Protein AF-A0A0G0PY80-F1 (afdb_monomer_lite)

Radius of gyration: 20.03 Å; chains: 1; bounding box: 53×42×55 Å

Sequence (296 aa):
MRFNSYLPFIILLVFFFVNLFVSINNPTHFEYDESVVYEISKLPVSDLIDTVQAEPPPFGFYILVKVLAGFGKNNLRLLLTFLGTLLTFASLVIAHKNNLLGKYKFTLGISLFLGTSGFMGILATLKQDVVSFPLLLIVFFLALSVILNKRLSVPALICIHLSVTLVLAFGYIAYLEAMLLLLIFTLYFKEKPLTKLLFGFQILIFSIYLIFYGGNQLILNLQRFVWLGEFQNSFIKSTSNFLVGLDPSYVWTDIVLFIFFIFIFKAFSNLSKIERKEVSFGVVGIFFNNFIGSIP

Organism: NCBI:txid1618552

Foldseek 3Di:
DVPLLCLLVVLLVVLLVVLVVCLVVPVDDADPVLVVLLVLLCDDPVSSVVVVLQDDWFPLLSPLSNVLSVVPDSSSLNVLLVQLSVLLVVLSCLCVVLVVCVVLVCSVVSSVVSNDPVVSCLSRHSALSSNLVSLLSNLVSLLVSCVVVVHDDPVSLVVSLVSLVVSNRRDPVSSVVSLLVLVLSCVLVVVDVVSVVSNVVVVVVVVVCCVPRVVSNLVSVVVVCVVVVDDPDDPVVVVCCVVPHDDPLCNLVVVLVVLVVVLVNVCSVCVVPDPDDDSVVSSVVSVVSVPVSPDD

pLDDT: mean 71.66, std 20.17, range [25.12, 96.56]

Secondary structure (DSSP, 8-state):
--SGGGHHHHHHHHHHHHHHHHHHHS-PPPPHHHHHHHHHHHS-HHHHHHHHTTSSS-HHHHHHHHHHGGG-HHHHHHHHHHHHHHHHHHHHHHHHHTTHHHHTTTHHHHHHHHTSHHHHHHHHSSSTHHHHHHHHHHHHHHHHHHHHHT---HHHHHHHHHHHHHHHHH-HHHHHHHHHHHHHHHHHTTT-HHHHHHHHHHHHHHHHHIIIIIHHHHHHHHHHHHHH------HHHHHHHHHH---TTTHHHHHHHHHHHHHHHHHHHTTTT--TTHHHHHHHHHHHHTSSS---

Structure (mmCIF, N/CA/C/O backbone):
data_AF-A0A0G0PY80-F1
#
_entry.id   AF-A0A0G0PY80-F1
#
loop_
_atom_site.group_PDB
_atom_site.id
_atom_site.type_symbol
_atom_site.label_atom_id
_atom_site.label_alt_id
_atom_site.label_comp_id
_atom_site.label_asym_id
_atom_site.label_entity_id
_atom_site.label_seq_id
_atom_site.pdbx_PDB_ins_code
_atom_site.Cartn_x
_atom_site.Cartn_y
_atom_site.Cartn_z
_atom_site.occupancy
_atom_site.B_iso_or_equiv
_atom_site.auth_seq_id
_atom_site.auth_comp_id
_atom_site.auth_asym_id
_atom_site.auth_atom_id
_atom_site.pdbx_PDB_model_num
ATOM 1 N N . MET A 1 1 ? 8.641 9.030 30.027 1.00 49.09 1 MET A N 1
ATOM 2 C CA . MET A 1 1 ? 7.875 7.997 29.279 1.00 49.09 1 MET A CA 1
ATOM 3 C C . MET A 1 1 ? 7.299 8.439 27.916 1.00 49.09 1 MET A C 1
ATOM 5 O O . MET A 1 1 ? 6.739 7.589 27.241 1.00 49.09 1 MET A O 1
ATOM 9 N N . ARG A 1 2 ? 7.459 9.694 27.443 1.00 56.66 2 ARG A N 1
ATOM 10 C CA . ARG A 1 2 ? 6.945 10.133 26.118 1.00 56.66 2 ARG A CA 1
ATOM 11 C C . ARG A 1 2 ? 7.850 9.801 24.918 1.00 56.66 2 ARG A C 1
ATOM 13 O O . ARG A 1 2 ? 7.365 9.775 23.799 1.00 56.66 2 ARG A O 1
ATOM 20 N N . PHE A 1 3 ? 9.138 9.523 25.134 1.00 61.09 3 PHE A N 1
ATOM 21 C CA . PHE A 1 3 ? 10.085 9.261 24.041 1.00 61.09 3 PHE A CA 1
ATOM 22 C C . PHE A 1 3 ? 9.784 7.947 23.298 1.00 61.09 3 PHE A C 1
ATOM 24 O O . PHE A 1 3 ? 9.809 7.915 22.072 1.00 61.09 3 PHE A O 1
ATOM 31 N N . ASN A 1 4 ? 9.374 6.894 24.023 1.00 69.69 4 ASN A N 1
ATOM 32 C CA . ASN A 1 4 ? 9.078 5.597 23.410 1.00 69.69 4 ASN A CA 1
ATOM 33 C C . ASN A 1 4 ? 8.002 5.689 22.321 1.00 69.69 4 ASN A C 1
ATOM 35 O O . ASN A 1 4 ? 8.155 5.050 21.292 1.00 69.69 4 ASN A O 1
ATOM 39 N N . SER A 1 5 ? 6.948 6.501 22.478 1.00 78.31 5 SER A N 1
ATOM 40 C CA . SER A 1 5 ? 5.859 6.566 21.487 1.00 78.31 5 SER A CA 1
ATOM 41 C C . SER A 1 5 ? 6.259 7.138 20.123 1.00 78.31 5 SER A C 1
ATOM 43 O O . SER A 1 5 ? 5.496 6.969 19.173 1.00 78.31 5 SER A O 1
ATOM 45 N N . TYR A 1 6 ? 7.415 7.802 20.024 1.00 88.00 6 TYR A N 1
ATOM 46 C CA . TYR A 1 6 ? 7.938 8.364 18.775 1.00 88.00 6 TYR A CA 1
ATOM 47 C C . TYR A 1 6 ? 9.002 7.485 18.109 1.00 88.00 6 TYR A C 1
ATOM 49 O O . TYR A 1 6 ? 9.428 7.790 16.998 1.00 88.00 6 TYR A O 1
ATOM 57 N N . LEU A 1 7 ? 9.398 6.377 18.743 1.00 86.19 7 LEU A N 1
ATOM 58 C CA . LEU A 1 7 ? 10.434 5.480 18.233 1.00 86.19 7 LEU A CA 1
ATOM 59 C C . LEU A 1 7 ? 10.185 5.004 16.782 1.00 86.19 7 LEU A C 1
ATOM 61 O O . LEU A 1 7 ? 11.123 5.102 15.993 1.00 86.19 7 LEU A O 1
ATOM 65 N N . PRO A 1 8 ? 8.957 4.613 16.368 1.00 87.62 8 PRO A N 1
ATOM 66 C CA . PRO A 1 8 ? 8.689 4.246 14.974 1.00 87.62 8 PRO A CA 1
ATOM 67 C C . PRO A 1 8 ? 9.015 5.354 13.963 1.00 87.62 8 PRO A C 1
ATOM 69 O O . PRO A 1 8 ? 9.518 5.077 12.880 1.00 87.62 8 PRO A O 1
ATOM 72 N N . PHE A 1 9 ? 8.749 6.614 14.321 1.00 93.81 9 PHE A N 1
ATOM 73 C CA . PHE A 1 9 ? 9.010 7.763 13.453 1.00 93.81 9 PHE A CA 1
ATOM 74 C C . PHE A 1 9 ? 10.504 8.038 13.325 1.00 93.81 9 PHE A C 1
ATOM 76 O O . PHE A 1 9 ? 10.985 8.303 12.228 1.00 93.81 9 PHE A O 1
ATOM 83 N N . ILE A 1 10 ? 11.231 7.963 14.444 1.00 90.06 10 ILE A N 1
ATOM 84 C CA . ILE A 1 10 ? 12.685 8.155 14.464 1.00 90.06 10 ILE A CA 1
ATOM 85 C C . ILE A 1 10 ? 13.348 7.099 13.582 1.00 90.06 10 ILE A C 1
ATOM 87 O O . ILE A 1 10 ? 14.175 7.441 12.746 1.00 90.06 10 ILE A O 1
ATOM 91 N N . ILE A 1 11 ? 12.940 5.838 13.728 1.00 86.56 11 ILE A N 1
ATOM 92 C CA . ILE A 1 11 ? 13.452 4.727 12.927 1.00 86.56 11 ILE A CA 1
ATOM 93 C C . ILE A 1 11 ? 13.193 4.969 11.440 1.00 86.56 11 ILE A C 1
ATOM 95 O O . ILE A 1 11 ? 14.142 4.971 10.661 1.00 86.56 11 ILE A O 1
ATOM 99 N N . LEU A 1 12 ? 11.947 5.261 11.055 1.00 90.50 12 LEU A N 1
ATOM 100 C CA . LEU A 1 12 ? 11.597 5.555 9.663 1.00 90.50 12 LEU A CA 1
ATOM 101 C C . LEU A 1 12 ? 12.451 6.692 9.075 1.00 90.50 12 LEU A C 1
ATOM 103 O O . LEU A 1 12 ? 12.928 6.578 7.950 1.00 90.50 12 LEU A O 1
ATOM 107 N N . LEU A 1 13 ? 12.669 7.770 9.836 1.00 91.50 13 LEU A N 1
ATOM 108 C CA . LEU A 1 13 ? 13.482 8.908 9.400 1.00 91.50 13 LEU A CA 1
ATOM 109 C C . LEU A 1 13 ? 14.959 8.546 9.245 1.00 91.50 13 LEU A C 1
ATOM 111 O O . LEU A 1 13 ? 15.550 8.876 8.222 1.00 91.50 13 LEU A O 1
ATOM 115 N N . VAL A 1 14 ? 15.552 7.863 10.229 1.00 89.06 14 VAL A N 1
ATOM 116 C CA . VAL A 1 14 ? 16.949 7.403 10.153 1.00 89.06 14 VAL A CA 1
ATOM 117 C C . VAL A 1 14 ? 17.150 6.577 8.890 1.00 89.06 14 VAL A C 1
ATOM 119 O O . VAL A 1 14 ? 18.076 6.828 8.125 1.00 89.06 14 VAL A O 1
ATOM 122 N N . PHE A 1 15 ? 16.238 5.649 8.626 1.00 84.12 15 PHE A N 1
ATOM 123 C CA . PHE A 1 15 ? 16.305 4.805 7.447 1.00 84.12 15 PHE A CA 1
ATOM 124 C C . PHE A 1 15 ? 16.114 5.552 6.137 1.00 84.12 15 PHE A C 1
ATOM 126 O O . PHE A 1 15 ? 16.855 5.308 5.188 1.00 84.12 15 PHE A O 1
ATOM 133 N N . PHE A 1 16 ? 15.178 6.496 6.089 1.00 88.19 16 PHE A N 1
ATOM 134 C CA . PHE A 1 16 ? 15.028 7.371 4.936 1.00 88.19 16 PHE A CA 1
ATOM 135 C C . PHE A 1 16 ? 16.337 8.111 4.623 1.00 88.19 16 PHE A C 1
ATOM 137 O O . PHE A 1 16 ? 16.781 8.106 3.477 1.00 88.19 16 PHE A O 1
ATOM 144 N N . PHE A 1 17 ? 17.002 8.682 5.634 1.00 88.12 17 PHE A N 1
ATOM 145 C CA . PHE A 1 17 ? 18.280 9.371 5.438 1.00 88.12 17 PHE A CA 1
ATOM 146 C C . PHE A 1 17 ? 19.416 8.426 5.034 1.00 88.12 17 PHE A C 1
ATOM 148 O O . PHE A 1 17 ? 20.228 8.798 4.189 1.00 88.12 17 PHE A O 1
ATOM 155 N N . VAL A 1 18 ? 19.464 7.205 5.576 1.00 84.50 18 VAL A N 1
ATOM 156 C CA . VAL A 1 18 ? 20.437 6.182 5.156 1.00 84.50 18 VAL A CA 1
ATOM 157 C C . VAL A 1 18 ? 20.216 5.793 3.693 1.00 84.50 18 VAL A C 1
ATOM 159 O O . VAL A 1 18 ? 21.162 5.835 2.911 1.00 84.50 18 VAL A O 1
ATOM 162 N N . ASN A 1 19 ? 18.980 5.491 3.290 1.00 79.81 19 ASN A N 1
ATOM 163 C CA . ASN A 1 19 ? 18.653 5.145 1.903 1.00 79.81 19 ASN A CA 1
ATOM 164 C C . ASN A 1 19 ? 18.936 6.300 0.941 1.00 79.81 19 ASN A C 1
ATOM 166 O O . ASN A 1 19 ? 19.465 6.073 -0.148 1.00 79.81 19 ASN A O 1
ATOM 170 N N . LEU A 1 20 ? 18.635 7.536 1.345 1.00 84.94 20 LEU A N 1
ATOM 171 C CA . LEU A 1 20 ? 18.960 8.732 0.575 1.00 84.94 20 LEU A CA 1
ATOM 172 C C . LEU A 1 20 ? 20.477 8.865 0.389 1.00 84.94 20 LEU A C 1
ATOM 174 O O . LEU A 1 20 ? 20.944 9.037 -0.734 1.00 84.94 20 LEU A O 1
ATOM 178 N N . PHE A 1 21 ? 21.249 8.729 1.471 1.00 84.25 21 PHE A N 1
ATOM 179 C CA . PHE A 1 21 ? 22.709 8.790 1.427 1.00 84.25 21 PHE A CA 1
ATOM 180 C C . PHE A 1 21 ? 23.302 7.701 0.526 1.00 84.25 21 PHE A C 1
ATOM 182 O O . PHE A 1 21 ? 24.152 7.995 -0.314 1.00 84.25 21 PHE A O 1
ATOM 189 N N . VAL A 1 22 ? 22.839 6.454 0.653 1.00 80.50 22 VAL A N 1
ATOM 190 C CA . VAL A 1 22 ? 23.302 5.338 -0.184 1.00 80.50 22 VAL A CA 1
ATOM 191 C C . VAL A 1 22 ? 22.953 5.576 -1.651 1.00 80.50 22 VAL A C 1
ATOM 193 O O . VAL A 1 22 ? 23.821 5.427 -2.501 1.00 80.50 22 VAL A O 1
ATOM 196 N N . SER A 1 23 ? 21.726 6.003 -1.953 1.00 78.19 23 SER A N 1
ATOM 197 C CA . SER A 1 23 ? 21.264 6.210 -3.334 1.00 78.19 23 SER A CA 1
ATOM 198 C C . SER A 1 23 ? 21.993 7.350 -4.050 1.00 78.19 23 SER A C 1
ATOM 200 O O . SER A 1 23 ? 22.185 7.285 -5.262 1.00 78.19 23 SER A O 1
ATOM 202 N N . ILE A 1 24 ? 22.409 8.388 -3.315 1.00 82.44 24 ILE A N 1
ATOM 203 C CA . ILE A 1 24 ? 23.198 9.502 -3.864 1.00 82.44 24 ILE A CA 1
ATOM 204 C C . ILE A 1 24 ? 24.632 9.060 -4.176 1.00 82.44 24 ILE A C 1
ATOM 206 O O . ILE A 1 24 ? 25.170 9.434 -5.215 1.00 82.44 24 ILE A O 1
ATOM 210 N N . ASN A 1 25 ? 25.253 8.274 -3.291 1.00 82.00 25 ASN A N 1
ATOM 211 C CA . ASN A 1 25 ? 26.663 7.893 -3.430 1.00 82.00 25 ASN A CA 1
ATOM 212 C C . ASN A 1 25 ? 26.879 6.638 -4.290 1.00 82.00 25 ASN A C 1
ATOM 214 O O . ASN A 1 25 ? 27.941 6.489 -4.886 1.00 82.00 25 ASN A O 1
ATOM 218 N N . ASN A 1 26 ? 25.884 5.755 -4.373 1.00 76.94 26 ASN A N 1
ATOM 219 C CA . ASN A 1 26 ? 25.929 4.508 -5.130 1.00 76.94 26 ASN A CA 1
ATOM 220 C C . ASN A 1 26 ? 24.699 4.425 -6.045 1.00 76.94 26 ASN A C 1
ATOM 222 O O . ASN A 1 26 ? 23.686 3.834 -5.653 1.00 76.94 26 ASN A O 1
ATOM 226 N N . PRO A 1 27 ? 24.753 5.020 -7.252 1.00 67.94 27 PRO A N 1
ATOM 227 C CA . PRO A 1 27 ? 23.665 4.925 -8.215 1.00 67.94 27 PRO A CA 1
ATOM 228 C C . PRO A 1 27 ? 23.451 3.456 -8.590 1.00 67.94 27 PRO A C 1
ATOM 230 O O . PRO A 1 27 ? 24.237 2.845 -9.310 1.00 67.94 27 PRO A O 1
ATOM 233 N N . THR A 1 28 ? 22.398 2.872 -8.033 1.00 64.69 28 THR A N 1
ATOM 234 C CA . THR A 1 28 ? 22.093 1.450 -8.140 1.00 64.69 28 THR A CA 1
ATOM 235 C C . THR A 1 28 ? 21.439 1.159 -9.484 1.00 64.69 28 THR A C 1
ATOM 237 O O . THR A 1 28 ? 20.525 1.863 -9.915 1.00 64.69 28 THR A O 1
ATOM 240 N N . HIS A 1 29 ? 21.884 0.096 -10.149 1.00 72.50 29 HIS A N 1
ATOM 241 C CA . HIS A 1 29 ? 21.219 -0.387 -11.353 1.00 72.50 29 HIS A CA 1
ATOM 242 C C . HIS A 1 29 ? 19.801 -0.876 -11.023 1.00 72.50 29 HIS A C 1
ATOM 244 O O . HIS A 1 29 ? 19.488 -1.221 -9.880 1.00 72.50 29 HIS A O 1
ATOM 250 N N . PHE A 1 30 ? 18.922 -0.835 -12.021 1.00 76.94 30 PHE A N 1
ATOM 251 C CA . PHE A 1 30 ? 17.616 -1.471 -11.915 1.00 76.94 30 PHE A CA 1
ATOM 252 C C . PHE A 1 30 ? 17.801 -2.982 -12.013 1.00 76.94 30 PHE A C 1
ATOM 254 O O . PHE A 1 30 ? 18.524 -3.464 -12.887 1.00 76.94 30 PHE A O 1
ATOM 261 N N . GLU A 1 31 ? 17.137 -3.709 -11.125 1.00 76.88 31 GLU A N 1
ATOM 262 C CA . GLU A 1 31 ? 16.887 -5.132 -11.290 1.00 76.88 31 GLU A CA 1
ATOM 263 C C . GLU A 1 31 ? 16.074 -5.362 -12.575 1.00 76.88 31 GLU A C 1
ATOM 265 O O . GLU A 1 31 ? 15.517 -4.430 -13.176 1.00 76.88 31 GLU A O 1
ATOM 270 N N . TYR A 1 32 ? 16.021 -6.613 -13.027 1.00 74.31 32 TYR A N 1
ATOM 271 C CA . TYR A 1 32 ? 15.329 -6.975 -14.263 1.00 74.31 32 TYR A CA 1
ATOM 272 C C . TYR A 1 32 ? 13.862 -6.510 -14.253 1.00 74.31 32 TYR A C 1
ATOM 274 O O . TYR A 1 32 ? 13.450 -5.764 -15.142 1.00 74.31 32 TYR A O 1
ATOM 282 N N . ASP A 1 33 ? 13.117 -6.833 -13.193 1.00 72.19 33 ASP A N 1
ATOM 283 C CA . ASP A 1 33 ? 11.695 -6.484 -13.061 1.00 72.19 33 ASP A CA 1
ATOM 284 C C . ASP A 1 33 ? 11.459 -4.966 -13.046 1.00 72.19 33 ASP A C 1
ATOM 286 O O . ASP A 1 33 ? 10.520 -4.453 -13.654 1.00 72.19 33 ASP A O 1
ATOM 290 N N . GLU A 1 34 ? 12.347 -4.217 -12.392 1.00 82.62 34 GLU A N 1
ATOM 291 C CA . GLU A 1 34 ? 12.280 -2.755 -12.335 1.00 82.62 34 GLU A CA 1
ATOM 292 C C . GLU A 1 34 ? 12.546 -2.130 -13.711 1.00 82.62 34 GLU A C 1
ATOM 294 O O . GLU A 1 34 ? 11.922 -1.136 -14.089 1.00 82.62 34 GLU A O 1
ATOM 299 N N . SER A 1 35 ? 13.456 -2.729 -14.484 1.00 83.56 35 SER A N 1
ATOM 300 C CA . SER A 1 35 ? 13.744 -2.306 -15.854 1.00 83.56 35 SER A CA 1
ATOM 301 C C . SER A 1 35 ? 12.541 -2.534 -16.763 1.00 83.56 35 SER A C 1
ATOM 303 O O . SER A 1 35 ? 12.184 -1.633 -17.520 1.00 83.56 35 SER A O 1
ATOM 305 N N . VAL A 1 36 ? 11.877 -3.687 -16.646 1.00 84.44 36 VAL A N 1
ATOM 306 C CA . VAL A 1 36 ? 10.651 -4.005 -17.396 1.00 84.44 36 VAL A CA 1
ATOM 307 C C . VAL A 1 36 ? 9.554 -2.986 -17.084 1.00 84.44 36 VAL A C 1
ATOM 309 O O . VAL A 1 36 ? 9.015 -2.362 -18.001 1.00 84.44 36 VAL A O 1
ATOM 312 N N . VAL A 1 37 ? 9.281 -2.729 -15.799 1.00 86.19 37 VAL A N 1
ATOM 313 C CA . VAL A 1 37 ? 8.288 -1.725 -15.383 1.00 86.19 37 VAL A CA 1
ATOM 314 C C . VAL A 1 37 ? 8.624 -0.341 -15.934 1.00 86.19 37 VAL A C 1
ATOM 316 O O . VAL A 1 37 ? 7.748 0.360 -16.452 1.00 86.19 37 VAL A O 1
ATOM 319 N N . TYR A 1 38 ? 9.889 0.063 -15.835 1.00 88.06 38 TYR A N 1
ATOM 320 C CA . TYR A 1 38 ? 10.341 1.367 -16.301 1.00 88.06 38 TYR A CA 1
ATOM 321 C C . TYR A 1 38 ? 10.187 1.540 -17.815 1.00 88.06 38 TYR A C 1
ATOM 323 O O . TYR A 1 38 ? 9.703 2.584 -18.250 1.00 88.06 38 TYR A O 1
ATOM 331 N N . GLU A 1 39 ? 10.575 0.546 -18.617 1.00 87.44 39 GLU A N 1
ATOM 332 C CA . GLU A 1 39 ? 10.471 0.632 -20.078 1.00 87.44 39 GLU A CA 1
ATOM 333 C C . GLU A 1 39 ? 9.012 0.619 -20.550 1.00 87.44 39 GLU A C 1
ATOM 335 O O . GLU A 1 39 ? 8.634 1.471 -21.355 1.00 87.44 39 GLU A O 1
ATOM 340 N N . ILE A 1 40 ? 8.158 -0.242 -19.982 1.00 86.69 40 ILE A N 1
ATOM 341 C CA . ILE A 1 40 ? 6.717 -0.256 -20.292 1.00 86.69 40 ILE A CA 1
ATOM 342 C C . ILE A 1 40 ? 6.083 1.104 -19.980 1.00 86.69 40 ILE A C 1
ATOM 344 O O . ILE A 1 40 ? 5.332 1.646 -20.786 1.00 86.69 40 ILE A O 1
ATOM 348 N N . SER A 1 41 ? 6.432 1.716 -18.846 1.00 88.06 41 SER A N 1
ATOM 349 C CA . SER A 1 41 ? 5.863 3.006 -18.425 1.00 88.06 41 SER A CA 1
ATOM 350 C C . SER A 1 41 ? 6.168 4.164 -19.390 1.00 88.06 41 SER A C 1
ATOM 352 O O . SER A 1 41 ? 5.476 5.188 -19.386 1.00 88.06 41 SER A O 1
ATOM 354 N N . LYS A 1 42 ? 7.187 4.038 -20.249 1.00 88.56 42 LYS A N 1
ATOM 355 C CA . LYS A 1 42 ? 7.505 5.059 -21.260 1.00 88.56 42 LYS A CA 1
ATOM 356 C C . LYS A 1 42 ? 6.592 5.005 -22.479 1.00 88.56 42 LYS A C 1
ATOM 358 O O . LYS A 1 42 ? 6.446 6.039 -23.132 1.00 88.56 42 LYS A O 1
ATOM 363 N N . LEU A 1 43 ? 5.956 3.865 -22.754 1.00 86.75 43 LEU A N 1
ATOM 364 C CA . LEU A 1 43 ? 5.094 3.672 -23.923 1.00 86.75 43 LEU A CA 1
ATOM 365 C C . LEU A 1 43 ? 3.979 4.731 -24.000 1.00 86.75 43 LEU A C 1
ATOM 367 O O . LEU A 1 43 ? 3.517 5.200 -22.952 1.00 86.75 43 LEU A O 1
ATOM 371 N N . PRO A 1 44 ? 3.529 5.139 -25.201 1.00 85.94 44 PRO A N 1
ATOM 372 C CA . PRO A 1 44 ? 2.341 5.980 -25.368 1.00 85.94 44 PRO A CA 1
ATOM 373 C C . PRO A 1 44 ? 1.138 5.437 -24.585 1.00 85.94 44 PRO A C 1
ATOM 375 O O . PRO A 1 44 ? 1.050 4.243 -24.335 1.00 85.94 44 PRO A O 1
ATOM 378 N N . VAL A 1 45 ? 0.201 6.299 -24.172 1.00 81.62 45 VAL A N 1
ATOM 379 C CA . VAL A 1 45 ? -0.907 5.881 -23.285 1.00 81.62 45 VAL A CA 1
ATOM 380 C C . VAL A 1 45 ? -1.773 4.778 -23.907 1.00 81.62 45 VAL A C 1
ATOM 382 O O . VAL A 1 45 ? -2.198 3.889 -23.177 1.00 81.62 45 VAL A O 1
ATOM 385 N N . SER A 1 46 ? -1.997 4.811 -25.225 1.00 79.38 46 SER A N 1
ATOM 386 C CA . SER A 1 46 ? -2.688 3.739 -25.957 1.00 79.38 46 SER A CA 1
ATOM 387 C C . SER A 1 46 ? -1.988 2.396 -25.761 1.00 79.38 46 SER A C 1
ATOM 389 O O . SER A 1 46 ? -2.577 1.454 -25.244 1.00 79.38 46 SER A O 1
ATOM 391 N N . ASP A 1 47 ? -0.695 2.363 -26.069 1.00 80.38 47 ASP A N 1
ATOM 392 C CA . ASP A 1 47 ? 0.112 1.146 -26.081 1.00 80.38 47 ASP A CA 1
ATOM 393 C C . ASP A 1 47 ? 0.372 0.651 -24.654 1.00 80.38 47 ASP A C 1
ATOM 395 O O . ASP A 1 47 ? 0.475 -0.548 -24.407 1.00 80.38 47 ASP A O 1
ATOM 399 N N . LEU A 1 48 ? 0.434 1.572 -23.686 1.00 81.38 48 LEU A N 1
ATOM 400 C CA . LEU A 1 48 ? 0.545 1.259 -22.268 1.00 81.38 48 LEU A CA 1
ATOM 401 C C . LEU A 1 48 ? -0.687 0.504 -21.768 1.00 81.38 48 LEU A C 1
ATOM 403 O O . LEU A 1 48 ? -0.533 -0.468 -21.037 1.00 81.38 48 LEU A O 1
ATOM 407 N N . ILE A 1 49 ? -1.897 0.945 -22.126 1.00 75.81 49 ILE A N 1
ATOM 408 C CA . ILE A 1 49 ? -3.134 0.286 -21.684 1.00 75.81 49 ILE A CA 1
ATOM 409 C C . ILE A 1 49 ? -3.163 -1.159 -22.184 1.00 75.81 49 ILE A C 1
ATOM 411 O O . ILE A 1 49 ? -3.442 -2.062 -21.395 1.00 75.81 49 ILE A O 1
ATOM 415 N N . ASP A 1 50 ? -2.815 -1.374 -23.450 1.00 73.94 50 ASP A N 1
ATOM 416 C CA . ASP A 1 50 ? -2.804 -2.706 -24.056 1.00 73.94 50 ASP A CA 1
ATOM 417 C C . ASP A 1 50 ? -1.692 -3.585 -23.467 1.00 73.94 50 ASP A C 1
ATOM 419 O O . ASP A 1 50 ? -1.911 -4.755 -23.156 1.00 73.94 50 ASP A O 1
ATOM 423 N N . THR A 1 51 ? -0.511 -3.009 -23.228 1.00 76.25 51 THR A N 1
ATOM 424 C CA . THR A 1 51 ? 0.633 -3.741 -22.662 1.00 76.25 51 THR A CA 1
ATOM 425 C C . THR A 1 51 ? 0.385 -4.136 -21.208 1.00 76.25 51 THR A C 1
ATOM 427 O O . THR A 1 51 ? 0.651 -5.270 -20.823 1.00 76.25 51 THR A O 1
ATOM 430 N N . VAL A 1 52 ? -0.171 -3.244 -20.383 1.00 72.81 52 VAL A N 1
ATOM 431 C CA . VAL A 1 52 ? -0.401 -3.520 -18.953 1.00 72.81 52 VAL A CA 1
ATOM 432 C C . VAL A 1 52 ? -1.472 -4.593 -18.732 1.00 72.81 52 VAL A C 1
ATOM 434 O O . VAL A 1 52 ? -1.415 -5.330 -17.747 1.00 72.81 52 VAL A O 1
ATOM 437 N N . GLN A 1 53 ? -2.417 -4.761 -19.660 1.00 66.81 53 GLN A N 1
ATOM 438 C CA . GLN A 1 53 ? -3.351 -5.892 -19.608 1.00 66.81 53 GLN A CA 1
ATOM 439 C C . GLN A 1 53 ? -2.649 -7.255 -19.685 1.00 66.81 53 GLN A C 1
ATOM 441 O O . GLN A 1 53 ? -3.228 -8.250 -19.256 1.00 66.81 53 GLN A O 1
ATOM 446 N N . ALA A 1 54 ? -1.418 -7.309 -20.195 1.00 66.25 54 ALA A N 1
ATOM 447 C CA . ALA A 1 54 ? -0.615 -8.522 -20.277 1.00 66.25 54 ALA A CA 1
ATOM 448 C C . ALA A 1 54 ? 0.440 -8.644 -19.164 1.00 66.25 54 ALA A C 1
ATOM 450 O O . ALA A 1 54 ? 1.156 -9.643 -19.135 1.00 66.25 54 ALA A O 1
ATOM 451 N N . GLU A 1 55 ? 0.550 -7.664 -18.259 1.00 71.62 55 GLU A N 1
ATOM 452 C CA . GLU A 1 55 ? 1.631 -7.593 -17.270 1.00 71.62 55 GLU A CA 1
ATOM 453 C C . GLU A 1 55 ? 1.144 -7.740 -15.817 1.00 71.62 55 GLU A C 1
ATOM 455 O O . GLU A 1 55 ? 0.031 -7.322 -15.496 1.00 71.62 55 GLU A O 1
ATOM 460 N N . PRO A 1 56 ? 1.956 -8.319 -14.908 1.00 64.81 56 PRO A N 1
ATOM 461 C CA . PRO A 1 56 ? 1.535 -8.587 -13.529 1.00 64.81 56 PRO A CA 1
ATOM 462 C C . PRO A 1 56 ? 1.201 -7.353 -12.662 1.00 64.81 56 PRO A C 1
ATOM 464 O O . PRO A 1 56 ? 0.253 -7.446 -11.876 1.00 64.81 56 PRO A O 1
ATOM 467 N N . PRO A 1 57 ? 1.937 -6.220 -12.723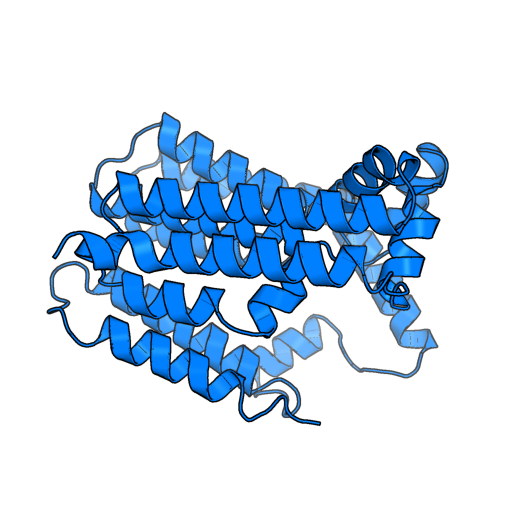 1.00 75.38 57 PRO A N 1
ATOM 468 C CA . PRO A 1 57 ? 1.667 -5.082 -11.846 1.00 75.38 57 PRO A CA 1
ATOM 469 C C . PRO A 1 57 ? 0.387 -4.301 -12.205 1.00 75.38 57 PRO A C 1
ATOM 471 O O . PRO A 1 57 ? -0.013 -4.244 -13.370 1.00 75.38 57 PRO A O 1
ATOM 474 N N . PRO A 1 58 ? -0.242 -3.617 -11.231 1.00 79.44 58 PRO A N 1
ATOM 475 C CA . PRO A 1 58 ? -1.411 -2.790 -11.456 1.00 79.44 58 PRO A CA 1
ATOM 476 C C . PRO A 1 58 ? -1.176 -1.582 -12.343 1.00 79.44 58 PRO A C 1
ATOM 478 O O . PRO A 1 58 ? -0.171 -0.877 -12.247 1.00 79.44 58 PRO A O 1
ATOM 481 N N . PHE A 1 59 ? -2.201 -1.271 -13.133 1.00 81.19 59 PHE A N 1
ATOM 482 C CA . PHE A 1 59 ? -2.204 -0.133 -14.046 1.00 81.19 59 PHE A CA 1
ATOM 483 C C . PHE A 1 59 ? -1.902 1.205 -13.368 1.00 81.19 59 PHE A C 1
ATOM 485 O O . PHE A 1 59 ? -1.142 2.006 -13.910 1.00 81.19 59 PHE A O 1
ATOM 492 N N . GLY A 1 60 ? -2.406 1.438 -12.153 1.00 86.19 60 GLY A N 1
ATOM 493 C CA . GLY A 1 60 ? -2.115 2.674 -11.425 1.00 86.19 60 GLY A CA 1
ATOM 494 C C . GLY A 1 60 ? -0.631 2.842 -11.082 1.00 86.19 60 GLY A C 1
ATOM 495 O O . GLY A 1 60 ? -0.135 3.970 -11.103 1.00 86.19 60 GLY A O 1
ATOM 496 N N . PHE A 1 61 ? 0.109 1.751 -10.854 1.00 89.06 61 PHE A N 1
ATOM 497 C CA . PHE A 1 61 ? 1.554 1.821 -10.629 1.00 89.06 61 PHE A CA 1
ATOM 498 C C . PHE A 1 61 ? 2.311 2.225 -11.901 1.00 89.06 61 PHE A C 1
ATOM 500 O O . PHE A 1 61 ? 3.160 3.112 -11.844 1.00 89.06 61 PHE A O 1
ATOM 507 N N . TYR A 1 62 ? 1.948 1.672 -13.061 1.00 88.69 62 TYR A N 1
ATOM 508 C CA . TYR A 1 62 ? 2.525 2.077 -14.349 1.00 88.69 62 TYR A CA 1
ATOM 509 C C . TYR A 1 62 ? 2.246 3.545 -14.688 1.00 88.69 62 TYR A C 1
ATOM 511 O O . TYR A 1 62 ? 3.144 4.251 -15.149 1.00 88.69 62 TYR A O 1
ATOM 519 N N . ILE A 1 63 ? 1.033 4.044 -14.418 1.00 88.81 63 ILE A N 1
ATOM 520 C CA . ILE A 1 63 ? 0.722 5.475 -14.582 1.00 88.81 63 ILE A CA 1
ATOM 521 C C . ILE A 1 63 ? 1.616 6.321 -13.674 1.00 88.81 63 ILE A C 1
ATOM 523 O O . ILE A 1 63 ? 2.184 7.316 -14.125 1.00 88.81 63 ILE A O 1
ATOM 527 N N . LEU A 1 64 ? 1.753 5.936 -12.402 1.00 91.44 64 LEU A N 1
ATOM 528 C CA . LEU A 1 64 ? 2.596 6.656 -11.451 1.00 91.44 64 LEU A CA 1
ATOM 529 C C . LEU A 1 64 ? 4.045 6.711 -11.940 1.00 91.44 64 LEU A C 1
ATOM 531 O O . LEU A 1 64 ? 4.634 7.790 -11.998 1.00 91.44 64 LEU A O 1
ATOM 535 N N . VAL A 1 65 ? 4.603 5.571 -12.349 1.00 91.31 65 VAL A N 1
ATOM 5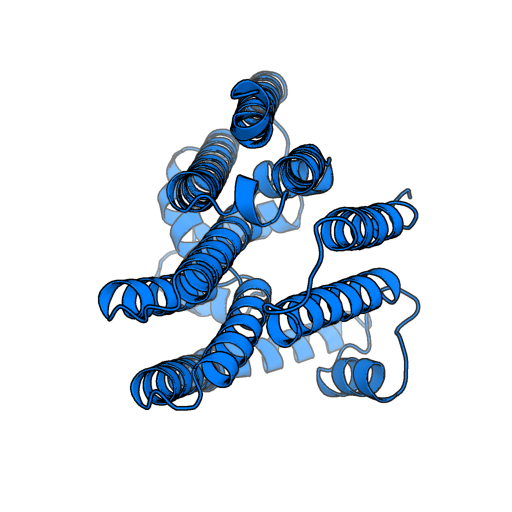36 C CA . VAL A 1 65 ? 5.963 5.504 -12.890 1.00 91.31 65 VAL A CA 1
ATOM 537 C C . VAL A 1 65 ? 6.079 6.340 -14.160 1.00 91.31 65 VAL A C 1
ATOM 539 O O . VAL A 1 65 ? 7.043 7.084 -14.279 1.00 91.31 65 VAL A O 1
ATOM 542 N N . LYS A 1 66 ? 5.097 6.318 -15.070 1.00 90.94 66 LYS A N 1
ATOM 543 C CA . LYS A 1 66 ? 5.092 7.148 -16.286 1.00 90.94 66 LYS A CA 1
ATOM 544 C C . LYS A 1 66 ? 5.188 8.640 -15.978 1.00 90.94 66 LYS A C 1
ATOM 546 O O . LYS A 1 66 ? 5.995 9.335 -16.592 1.00 90.94 66 LYS A O 1
ATOM 551 N N . VAL A 1 67 ? 4.390 9.125 -15.026 1.00 89.38 67 VAL A N 1
ATOM 552 C CA . VAL A 1 67 ? 4.400 10.537 -14.600 1.00 89.38 67 VAL A CA 1
ATOM 553 C C . VAL A 1 67 ? 5.763 10.924 -14.018 1.00 89.38 67 VAL A C 1
ATOM 555 O O . VAL A 1 67 ? 6.237 12.037 -14.233 1.00 89.38 67 VAL A O 1
ATOM 558 N N . LEU A 1 68 ? 6.421 9.997 -13.321 1.00 87.75 68 LEU A N 1
ATOM 559 C CA . LEU A 1 68 ? 7.711 10.223 -12.667 1.00 87.75 68 LEU A CA 1
ATOM 560 C C . LEU A 1 68 ? 8.929 9.854 -13.545 1.00 87.75 68 LEU A C 1
ATOM 562 O O . LEU A 1 68 ? 10.061 10.206 -13.216 1.00 87.75 68 LEU A O 1
ATOM 566 N N . ALA A 1 69 ? 8.740 9.169 -14.674 1.00 81.56 69 ALA A N 1
ATOM 567 C CA . ALA A 1 69 ? 9.830 8.636 -15.497 1.00 81.56 69 ALA A CA 1
ATOM 568 C C . ALA A 1 69 ? 10.675 9.732 -16.167 1.00 81.56 69 ALA A C 1
ATOM 570 O O . ALA A 1 69 ? 11.843 9.491 -16.484 1.00 81.56 69 ALA A O 1
ATOM 571 N N . GLY A 1 70 ? 10.112 10.936 -16.335 1.00 77.06 70 GLY A N 1
ATOM 572 C CA . GLY A 1 70 ? 10.790 12.100 -16.917 1.00 77.06 70 GLY A CA 1
ATOM 573 C C . GLY A 1 70 ? 11.987 12.612 -16.108 1.00 77.06 70 GLY A C 1
ATOM 574 O O . GLY A 1 70 ? 12.806 13.351 -16.644 1.00 77.06 70 GLY A O 1
ATOM 575 N N . PHE A 1 71 ? 12.134 12.193 -14.846 1.00 77.25 71 PHE A N 1
ATOM 576 C CA . PHE A 1 71 ? 13.233 12.620 -13.975 1.00 77.25 71 PHE A CA 1
ATOM 577 C C . PHE A 1 71 ? 14.495 11.742 -14.088 1.00 77.25 71 PHE A C 1
ATOM 579 O O . PHE A 1 71 ? 15.524 12.086 -13.510 1.00 77.25 71 PHE A O 1
ATOM 586 N N . GLY A 1 72 ? 14.455 10.633 -14.837 1.00 79.56 72 GLY A N 1
ATOM 587 C CA . GLY A 1 72 ? 15.557 9.666 -14.944 1.00 79.56 72 GLY A CA 1
ATOM 588 C C . GLY A 1 72 ? 15.540 8.590 -13.848 1.00 79.56 72 GLY A C 1
ATOM 589 O O . GLY A 1 72 ? 14.873 8.733 -12.825 1.00 79.56 72 GLY A O 1
ATOM 590 N N . LYS A 1 73 ? 16.269 7.484 -14.066 1.00 83.00 73 LYS A N 1
ATOM 591 C CA . LYS A 1 73 ? 16.170 6.244 -13.262 1.00 83.00 73 LYS A CA 1
ATOM 592 C C . LYS A 1 73 ? 16.414 6.448 -11.758 1.00 83.00 73 LYS A C 1
ATOM 594 O O . LYS A 1 73 ? 15.585 6.052 -10.943 1.00 83.00 73 LYS A O 1
ATOM 599 N N . ASN A 1 74 ? 17.511 7.112 -11.390 1.00 81.06 74 ASN A N 1
ATOM 600 C CA . ASN A 1 74 ? 17.865 7.324 -9.980 1.00 81.06 74 ASN A CA 1
ATOM 601 C C . ASN A 1 74 ? 16.877 8.256 -9.269 1.00 81.06 74 ASN A C 1
ATOM 603 O O . ASN A 1 74 ? 16.463 7.985 -8.144 1.00 81.06 74 ASN A O 1
ATOM 607 N N . ASN A 1 75 ? 16.456 9.328 -9.944 1.00 84.56 75 ASN A N 1
ATOM 608 C CA . ASN A 1 75 ? 15.493 10.272 -9.383 1.00 84.56 75 ASN A CA 1
ATOM 609 C C . ASN A 1 75 ? 14.113 9.633 -9.222 1.00 84.56 75 ASN A C 1
ATOM 611 O O . ASN A 1 75 ? 13.454 9.868 -8.219 1.00 84.56 75 ASN A O 1
ATOM 615 N N . LEU A 1 76 ? 13.695 8.786 -10.165 1.00 88.25 76 LEU A N 1
ATOM 616 C CA . LEU A 1 76 ? 12.455 8.021 -10.063 1.00 88.25 76 LEU A CA 1
ATOM 617 C C . LEU A 1 76 ? 12.439 7.135 -8.806 1.00 88.25 76 LEU A C 1
ATOM 619 O O . LEU A 1 76 ? 11.466 7.170 -8.053 1.00 88.25 76 LEU A O 1
ATOM 623 N N . ARG A 1 77 ? 13.521 6.387 -8.548 1.00 85.75 77 ARG A N 1
ATOM 624 C CA . ARG A 1 77 ? 13.652 5.566 -7.332 1.00 85.75 77 ARG A CA 1
ATOM 625 C C . ARG A 1 77 ? 13.581 6.432 -6.074 1.00 85.75 77 ARG A C 1
ATOM 627 O O . ARG A 1 77 ? 12.773 6.150 -5.199 1.00 85.75 77 ARG A O 1
ATOM 634 N N . LEU A 1 78 ? 14.336 7.532 -6.022 1.00 87.50 78 LEU A N 1
ATOM 635 C CA . LEU A 1 78 ? 14.306 8.474 -4.895 1.00 87.50 78 LEU A CA 1
ATOM 636 C C . LEU A 1 78 ? 12.913 9.071 -4.648 1.00 87.50 78 LEU A C 1
ATOM 638 O O . LEU A 1 78 ? 12.484 9.170 -3.499 1.00 87.50 78 LEU A O 1
ATOM 642 N N . LEU A 1 79 ? 12.194 9.448 -5.708 1.00 89.75 79 LEU A N 1
ATOM 643 C CA . LEU A 1 79 ? 10.835 9.984 -5.618 1.00 89.75 79 LEU A CA 1
ATOM 644 C C . LEU A 1 79 ? 9.857 8.944 -5.065 1.00 89.75 79 LEU A C 1
ATOM 646 O O . LEU A 1 79 ? 9.016 9.282 -4.232 1.00 89.75 79 LEU A O 1
ATOM 650 N N . LEU A 1 80 ? 9.985 7.681 -5.473 1.00 89.56 80 LEU A N 1
ATOM 651 C CA . LEU A 1 80 ? 9.160 6.594 -4.945 1.00 89.56 80 LEU A CA 1
ATOM 652 C C . LEU A 1 80 ? 9.522 6.235 -3.503 1.00 89.56 80 LEU A C 1
ATOM 654 O O . LEU A 1 80 ? 8.616 6.097 -2.685 1.00 89.56 80 LEU A O 1
ATOM 658 N N . THR A 1 81 ? 10.808 6.193 -3.145 1.00 89.88 81 THR A N 1
ATOM 659 C CA . THR A 1 81 ? 11.247 6.040 -1.748 1.00 89.88 81 THR A CA 1
ATOM 660 C C . THR A 1 81 ? 10.692 7.162 -0.876 1.00 89.88 81 THR A C 1
ATOM 662 O O . THR A 1 81 ? 10.191 6.910 0.223 1.00 89.88 81 THR A O 1
ATOM 665 N N . PHE A 1 82 ? 10.729 8.403 -1.366 1.00 92.44 82 PHE A N 1
ATOM 666 C CA . PHE A 1 82 ? 10.153 9.553 -0.675 1.00 92.44 82 PHE A CA 1
ATOM 667 C C . PHE A 1 82 ? 8.638 9.408 -0.504 1.00 92.44 82 PHE A C 1
ATOM 669 O O . PHE A 1 82 ? 8.129 9.582 0.603 1.00 92.44 82 PHE A O 1
ATOM 676 N N . LEU A 1 83 ? 7.920 9.026 -1.564 1.00 93.31 83 LEU A N 1
ATOM 677 C CA . LEU A 1 83 ? 6.477 8.795 -1.526 1.00 93.31 83 LEU A CA 1
ATOM 678 C C . LEU A 1 83 ? 6.100 7.683 -0.536 1.00 93.31 83 LEU A C 1
ATOM 680 O O . LEU A 1 83 ? 5.236 7.892 0.316 1.00 93.31 83 LEU A O 1
ATOM 684 N N . GLY A 1 84 ? 6.763 6.528 -0.599 1.00 93.56 84 GLY A N 1
ATOM 685 C CA . GLY A 1 84 ? 6.515 5.406 0.310 1.00 93.56 84 GLY A CA 1
ATOM 686 C C . GLY A 1 84 ? 6.820 5.756 1.767 1.00 93.56 84 GLY A C 1
ATOM 687 O O . GLY A 1 84 ? 6.043 5.433 2.671 1.00 93.56 84 GLY A O 1
ATOM 688 N N . THR A 1 85 ? 7.896 6.513 2.005 1.00 93.81 85 THR A N 1
ATOM 689 C CA . THR A 1 85 ? 8.233 7.043 3.336 1.00 93.81 85 THR A CA 1
ATOM 690 C C . THR A 1 85 ? 7.155 8.004 3.834 1.00 93.81 85 THR A C 1
ATOM 692 O O . THR A 1 85 ? 6.707 7.879 4.974 1.00 93.81 85 THR A O 1
ATOM 695 N N . LEU A 1 86 ? 6.687 8.928 2.989 1.00 96.00 86 LEU A N 1
ATOM 696 C CA . LEU A 1 86 ? 5.637 9.889 3.333 1.00 96.00 86 LEU A CA 1
ATOM 697 C C . LEU A 1 86 ? 4.317 9.188 3.680 1.00 96.00 86 LEU A C 1
ATOM 699 O O . LEU A 1 86 ? 3.681 9.527 4.679 1.00 96.00 86 LEU A O 1
ATOM 703 N N . LEU A 1 87 ? 3.919 8.181 2.899 1.00 95.56 87 LEU A N 1
ATOM 704 C CA . LEU A 1 87 ? 2.718 7.384 3.160 1.00 95.56 87 LEU A CA 1
ATOM 705 C C . LEU A 1 87 ? 2.850 6.564 4.450 1.00 95.56 87 LEU A C 1
ATOM 707 O O . LEU A 1 87 ? 1.922 6.528 5.262 1.00 95.56 87 LEU A O 1
ATOM 711 N N . THR A 1 88 ? 4.018 5.967 4.696 1.00 95.19 88 THR A N 1
ATOM 712 C CA . THR A 1 88 ? 4.291 5.243 5.947 1.00 95.19 88 THR A CA 1
ATOM 713 C C . THR A 1 88 ? 4.220 6.196 7.135 1.00 95.19 88 THR A C 1
ATOM 715 O O . THR A 1 88 ? 3.555 5.895 8.129 1.00 95.19 88 THR A O 1
ATOM 718 N N . PHE A 1 89 ? 4.823 7.381 7.018 1.00 96.56 89 PHE A N 1
ATOM 719 C CA . PHE A 1 89 ? 4.755 8.430 8.029 1.00 96.56 89 PHE A CA 1
ATOM 720 C C . PHE A 1 89 ? 3.302 8.830 8.304 1.00 96.56 89 PHE A C 1
ATOM 722 O O . PHE A 1 89 ? 2.891 8.879 9.464 1.00 96.56 89 PHE A O 1
ATOM 729 N N . ALA A 1 90 ? 2.488 9.029 7.263 1.00 96.00 90 ALA A N 1
ATOM 730 C CA . ALA A 1 90 ? 1.061 9.309 7.404 1.00 96.00 90 ALA A CA 1
ATOM 731 C C . ALA A 1 90 ? 0.319 8.188 8.155 1.00 96.00 90 ALA A C 1
ATOM 733 O O . ALA A 1 90 ? -0.469 8.478 9.059 1.00 96.00 90 ALA A O 1
ATOM 734 N N . SER A 1 91 ? 0.615 6.915 7.866 1.00 95.19 91 SER A N 1
ATOM 735 C CA . SER A 1 91 ? 0.042 5.779 8.604 1.00 95.19 91 SER A CA 1
ATOM 736 C C . SER A 1 91 ? 0.405 5.820 10.098 1.00 95.19 91 SER A C 1
ATOM 738 O O . SER A 1 91 ? -0.458 5.626 10.960 1.00 95.19 91 SER A O 1
ATOM 740 N N . LEU A 1 92 ? 1.655 6.175 10.425 1.00 95.06 92 LEU A N 1
ATOM 741 C CA . LEU A 1 92 ? 2.123 6.293 11.805 1.00 95.06 92 LEU A CA 1
ATOM 742 C C . LEU A 1 92 ? 1.462 7.476 12.513 1.00 95.06 92 LEU A C 1
ATOM 744 O O . LEU A 1 92 ? 1.091 7.354 13.681 1.00 95.06 92 LEU A O 1
ATOM 748 N N . VAL A 1 93 ? 1.256 8.602 11.821 1.00 95.56 93 VAL A N 1
ATOM 749 C CA . VAL A 1 93 ? 0.511 9.754 12.354 1.00 95.56 93 VAL A CA 1
ATOM 750 C C . VAL A 1 93 ? -0.917 9.349 12.709 1.00 95.56 93 VAL A C 1
ATOM 752 O O . VAL A 1 93 ? -1.387 9.689 13.797 1.00 95.56 93 VAL A O 1
ATOM 755 N N . ILE A 1 94 ? -1.600 8.585 11.850 1.00 93.12 94 ILE A N 1
ATOM 756 C CA . ILE A 1 94 ? -2.942 8.056 12.141 1.00 93.12 94 ILE A CA 1
ATOM 757 C C . ILE A 1 94 ? -2.897 7.179 13.396 1.00 93.12 94 ILE A C 1
ATOM 759 O O . ILE A 1 94 ? -3.713 7.367 14.305 1.00 93.12 94 ILE A O 1
ATOM 763 N N . ALA A 1 95 ? -1.931 6.264 13.488 1.00 91.75 95 ALA A N 1
ATOM 764 C CA . ALA A 1 95 ? -1.783 5.385 14.644 1.00 9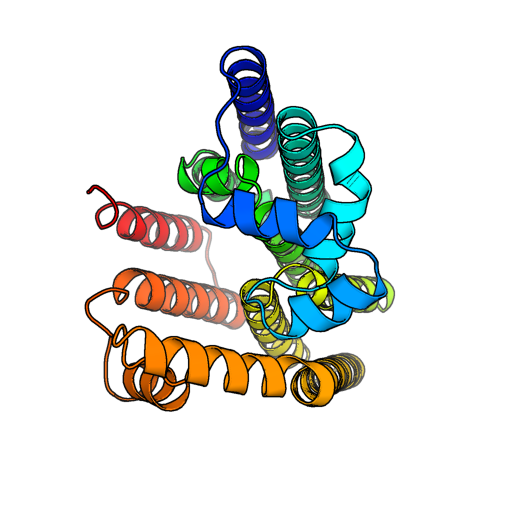1.75 95 ALA A CA 1
ATOM 765 C C . ALA A 1 95 ? -1.489 6.151 15.943 1.00 91.75 95 ALA A C 1
ATOM 767 O O . ALA A 1 95 ? -2.049 5.835 16.997 1.00 91.75 95 ALA A O 1
ATOM 768 N N . HIS A 1 96 ? -0.639 7.175 15.876 1.00 92.31 96 HIS A N 1
ATOM 769 C CA . HIS A 1 96 ? -0.246 7.989 17.020 1.00 92.31 96 HIS A CA 1
ATOM 770 C C . HIS A 1 96 ? -1.387 8.900 17.489 1.00 92.31 96 HIS A C 1
ATOM 772 O O . HIS A 1 96 ? -1.747 8.870 18.665 1.00 92.31 96 HIS A O 1
ATOM 778 N N . LYS A 1 97 ? -2.017 9.651 16.574 1.00 92.81 97 LYS A N 1
ATOM 779 C CA . LYS A 1 97 ? -3.120 10.582 16.880 1.00 92.81 97 LYS A CA 1
ATOM 780 C C . LYS A 1 97 ? -4.312 9.877 17.529 1.00 92.81 97 LYS A C 1
ATOM 782 O O . LYS A 1 97 ? -4.945 10.438 18.416 1.00 92.81 97 LYS A O 1
ATOM 787 N N . ASN A 1 98 ? -4.598 8.642 17.116 1.00 88.44 98 ASN A N 1
ATOM 788 C CA . ASN A 1 98 ? -5.681 7.832 17.680 1.00 88.44 98 ASN A CA 1
ATOM 789 C C . ASN A 1 98 ? -5.244 6.974 18.886 1.00 88.44 98 ASN A C 1
ATOM 791 O O . ASN A 1 98 ? -6.000 6.114 19.332 1.00 88.44 98 ASN A O 1
ATOM 795 N N . ASN A 1 99 ? -4.031 7.182 19.415 1.00 88.19 99 ASN A N 1
ATOM 796 C CA . ASN A 1 99 ? -3.456 6.437 20.541 1.00 88.19 99 ASN A CA 1
ATOM 797 C C . ASN A 1 99 ? -3.471 4.901 20.355 1.00 88.19 99 ASN A C 1
ATOM 799 O O . ASN A 1 99 ? -3.557 4.138 21.322 1.00 88.19 99 ASN A O 1
ATOM 803 N N . LEU A 1 100 ? -3.368 4.425 19.109 1.00 85.50 100 LEU A N 1
ATOM 804 C CA . LEU A 1 100 ? -3.341 2.991 18.795 1.00 85.50 100 LEU A CA 1
ATOM 805 C C . LEU A 1 100 ? -2.047 2.361 19.314 1.00 85.50 100 LEU A C 1
ATOM 807 O O . LEU A 1 100 ? -2.074 1.299 19.935 1.00 85.50 100 LEU A O 1
ATOM 811 N N . LEU A 1 101 ? -0.925 3.064 19.125 1.00 83.56 101 LEU A N 1
ATOM 812 C CA . LEU A 1 101 ? 0.404 2.617 19.550 1.00 83.56 101 LEU A CA 1
ATOM 813 C C . LEU A 1 101 ? 0.470 2.369 21.061 1.00 83.56 101 LEU A C 1
ATOM 815 O O . LEU A 1 101 ? 1.002 1.350 21.497 1.00 83.56 101 LEU A O 1
ATOM 819 N N . GLY A 1 102 ? -0.106 3.276 21.857 1.00 78.25 102 GLY A N 1
ATOM 820 C CA . GLY A 1 102 ? -0.156 3.158 23.312 1.00 78.25 102 GLY A CA 1
ATOM 821 C C . GLY A 1 102 ? -1.148 2.096 23.782 1.00 78.25 102 GLY A C 1
ATOM 822 O O . GLY A 1 102 ? -0.803 1.266 24.625 1.00 78.25 102 GLY A O 1
ATOM 823 N N . LYS A 1 103 ? -2.366 2.080 23.220 1.00 78.62 103 LYS A N 1
ATOM 824 C CA . LYS A 1 103 ? -3.426 1.150 23.642 1.00 78.62 103 LYS A CA 1
ATOM 825 C C . LYS A 1 103 ? -3.094 -0.311 23.332 1.00 78.62 103 LYS A C 1
ATOM 827 O O . LYS A 1 103 ? -3.312 -1.161 24.192 1.00 78.62 103 LYS A O 1
ATOM 832 N N . TYR A 1 104 ? -2.528 -0.591 22.159 1.00 76.06 104 TYR A N 1
ATOM 833 C CA . TYR A 1 104 ? -2.150 -1.947 21.741 1.00 76.06 104 TYR A CA 1
ATOM 834 C C . TYR A 1 104 ? -0.670 -2.280 21.973 1.00 76.06 104 TYR A C 1
ATOM 836 O O . TYR A 1 104 ? -0.235 -3.383 21.658 1.00 76.06 104 TYR A O 1
ATOM 844 N N . LYS A 1 105 ? 0.110 -1.350 22.543 1.00 77.88 105 LYS A N 1
ATOM 845 C CA . LYS A 1 105 ? 1.559 -1.491 22.778 1.00 77.88 105 LYS A CA 1
ATOM 846 C C . LYS A 1 105 ? 2.364 -1.838 21.514 1.00 77.88 105 LYS A C 1
ATOM 848 O O . LYS A 1 105 ? 3.415 -2.469 21.598 1.00 77.88 105 LYS A O 1
ATOM 853 N N . PHE A 1 106 ? 1.906 -1.390 20.346 1.00 80.50 106 PHE A N 1
ATOM 854 C CA . PHE A 1 106 ? 2.555 -1.678 19.063 1.00 80.50 106 PHE A CA 1
ATOM 855 C C . PHE A 1 106 ? 3.864 -0.930 18.835 1.00 80.50 106 PHE A C 1
ATOM 857 O O . PHE A 1 106 ? 4.594 -1.267 17.912 1.00 80.50 106 PHE A O 1
ATOM 864 N N . THR A 1 107 ? 4.185 0.055 19.673 1.00 77.69 107 THR A N 1
ATOM 865 C CA . THR A 1 107 ? 5.372 0.900 19.536 1.00 77.69 107 THR A CA 1
ATOM 866 C C . THR A 1 107 ? 6.643 0.117 19.209 1.00 77.69 107 THR A C 1
ATOM 868 O O . THR A 1 107 ? 7.300 0.434 18.225 1.00 77.69 107 THR A O 1
ATOM 871 N N . LEU A 1 108 ? 6.983 -0.909 19.998 1.00 73.62 108 LEU A N 1
ATOM 872 C CA . LEU A 1 108 ? 8.219 -1.672 19.803 1.00 73.62 108 LEU A CA 1
ATOM 873 C C . LEU A 1 108 ? 8.128 -2.620 18.599 1.00 73.62 108 LEU A C 1
ATOM 875 O O . LEU A 1 108 ? 9.068 -2.684 17.820 1.00 73.62 108 LEU A O 1
ATOM 879 N N . GLY A 1 109 ? 6.989 -3.290 18.401 1.00 74.62 109 GLY A N 1
ATOM 880 C CA . GLY A 1 109 ? 6.789 -4.183 17.254 1.00 74.62 109 GLY A CA 1
ATOM 881 C C . GLY A 1 109 ? 6.872 -3.448 15.915 1.00 74.62 109 GLY A C 1
ATOM 882 O O . GLY A 1 109 ? 7.587 -3.884 15.023 1.00 74.62 109 GLY A O 1
ATOM 883 N N . ILE A 1 110 ? 6.221 -2.286 15.801 1.00 79.06 110 ILE A N 1
ATOM 884 C CA . ILE A 1 110 ? 6.299 -1.439 14.602 1.00 79.06 110 ILE A CA 1
ATOM 885 C C . ILE A 1 110 ? 7.712 -0.883 14.431 1.00 79.06 110 ILE A C 1
ATOM 887 O O . ILE A 1 110 ? 8.219 -0.858 13.321 1.00 79.06 110 ILE A O 1
ATOM 891 N N . SER A 1 111 ? 8.368 -0.470 15.517 1.00 76.00 111 SER A N 1
ATOM 892 C CA . SER A 1 111 ? 9.759 0.001 15.472 1.00 76.00 111 SER A CA 1
ATOM 893 C C . SER A 1 111 ? 10.704 -1.061 14.904 1.00 76.00 111 SER A C 1
ATOM 895 O O . SER A 1 111 ? 11.493 -0.762 14.015 1.00 76.00 111 SER A O 1
ATOM 897 N N . LEU A 1 112 ? 10.592 -2.304 15.380 1.00 74.25 112 LEU A N 1
ATOM 898 C CA . LEU A 1 112 ? 11.379 -3.426 14.871 1.00 74.25 112 LEU A CA 1
ATOM 899 C C . LEU A 1 112 ? 11.029 -3.747 13.419 1.00 74.25 112 LEU A C 1
ATOM 901 O O . LEU A 1 112 ? 11.935 -3.902 12.612 1.00 74.25 112 LEU A O 1
ATOM 905 N N . PHE A 1 113 ? 9.738 -3.785 13.080 1.00 76.06 113 PHE A N 1
ATOM 906 C CA . PHE A 1 113 ? 9.267 -4.035 11.718 1.00 76.06 113 PHE A CA 1
ATOM 907 C C . PHE A 1 113 ? 9.831 -3.014 10.723 1.00 76.06 113 PHE A C 1
ATOM 909 O O . PHE A 1 113 ? 10.442 -3.392 9.724 1.00 76.06 113 PHE A O 1
ATOM 916 N N . LEU A 1 114 ? 9.697 -1.722 11.039 1.00 77.88 114 LEU A N 1
ATOM 917 C CA . LEU A 1 114 ? 10.250 -0.638 10.233 1.00 77.88 114 LEU A CA 1
ATOM 918 C C . LEU A 1 114 ? 11.775 -0.694 10.165 1.00 77.88 114 LEU A C 1
ATOM 920 O O . LEU A 1 114 ? 12.334 -0.117 9.250 1.00 77.88 114 LEU A O 1
ATOM 924 N N . GLY A 1 115 ? 12.444 -1.354 11.113 1.00 67.06 115 GLY A N 1
ATOM 925 C CA . GLY A 1 115 ? 13.892 -1.524 11.105 1.00 67.06 115 GLY A CA 1
ATOM 926 C C . GLY A 1 115 ? 14.417 -2.762 10.397 1.00 67.06 115 GLY A C 1
ATOM 927 O O . GLY A 1 115 ? 15.628 -2.978 10.384 1.00 67.06 115 GLY A O 1
ATOM 928 N N . THR A 1 116 ? 13.539 -3.571 9.808 1.00 69.88 116 THR A N 1
ATOM 929 C CA . THR A 1 116 ? 13.951 -4.757 9.054 1.00 69.88 116 THR A CA 1
ATOM 930 C C . THR A 1 116 ? 14.498 -4.395 7.676 1.00 69.88 116 THR A C 1
ATOM 932 O O . THR A 1 116 ? 14.019 -3.469 7.017 1.00 69.88 116 THR A O 1
ATOM 935 N N . SER A 1 117 ? 15.454 -5.191 7.190 1.00 63.31 117 SER A N 1
ATOM 936 C CA . SER A 1 117 ? 15.935 -5.112 5.805 1.00 63.31 117 SER A CA 1
ATOM 937 C C . SER A 1 117 ? 14.816 -5.346 4.787 1.00 63.31 117 SER A C 1
ATOM 939 O O . SER A 1 117 ? 14.835 -4.736 3.725 1.00 63.31 117 SER A O 1
ATOM 941 N N . GLY A 1 118 ? 13.811 -6.163 5.124 1.00 68.38 118 GLY A N 1
ATOM 942 C CA . GLY A 1 118 ? 12.635 -6.387 4.280 1.00 68.38 118 GLY A CA 1
ATOM 943 C C . GLY A 1 118 ? 11.828 -5.108 4.052 1.00 68.38 118 GLY A C 1
ATOM 944 O O . GLY A 1 118 ? 11.589 -4.728 2.909 1.00 68.38 118 GLY A O 1
ATOM 945 N N . PHE A 1 119 ? 11.475 -4.388 5.124 1.00 70.69 119 PHE A N 1
ATOM 946 C CA . PHE A 1 119 ? 10.779 -3.105 4.988 1.00 70.69 119 PHE A CA 1
ATOM 947 C C . PHE A 1 119 ? 11.639 -2.061 4.257 1.00 70.69 119 PHE A C 1
ATOM 949 O O . PHE A 1 119 ? 11.129 -1.299 3.435 1.00 70.69 119 PHE A O 1
ATOM 956 N N . MET A 1 120 ? 12.956 -2.068 4.486 1.00 69.06 120 MET A N 1
ATOM 957 C CA . MET A 1 120 ? 13.880 -1.218 3.730 1.00 69.06 120 MET A CA 1
ATOM 958 C C . MET A 1 120 ? 13.900 -1.530 2.239 1.00 69.06 120 MET A C 1
ATOM 960 O O . MET A 1 120 ? 13.867 -0.604 1.432 1.00 69.06 120 MET A O 1
ATOM 964 N N . GLY A 1 121 ? 13.924 -2.812 1.875 1.00 71.69 121 GLY A N 1
ATOM 965 C CA . GLY A 1 121 ? 13.899 -3.258 0.485 1.00 71.69 121 GLY A CA 1
ATOM 966 C C . GLY A 1 121 ? 12.623 -2.827 -0.236 1.00 71.69 121 GLY A C 1
ATOM 967 O O . GLY A 1 121 ? 12.693 -2.362 -1.373 1.00 71.69 121 GLY A O 1
ATOM 968 N N . ILE A 1 122 ? 11.473 -2.878 0.447 1.00 76.81 122 ILE A N 1
ATOM 969 C CA . ILE A 1 122 ? 10.200 -2.374 -0.094 1.00 76.81 122 ILE A CA 1
ATOM 970 C C . ILE A 1 122 ? 10.309 -0.885 -0.447 1.00 76.81 122 ILE A C 1
ATOM 972 O O . ILE A 1 122 ? 9.873 -0.473 -1.518 1.00 76.81 122 ILE A O 1
ATOM 976 N N . LEU A 1 123 ? 10.907 -0.068 0.427 1.00 78.88 123 LEU A N 1
ATOM 977 C CA . LEU A 1 123 ? 11.026 1.373 0.190 1.00 78.88 123 LEU A CA 1
ATOM 978 C C . LEU A 1 123 ? 12.122 1.757 -0.814 1.00 78.88 123 LEU A C 1
ATOM 980 O O . LEU A 1 123 ? 12.064 2.847 -1.383 1.00 78.88 123 LEU A O 1
ATOM 984 N N . ALA A 1 124 ? 13.122 0.902 -1.014 1.00 75.44 124 ALA A N 1
ATOM 985 C CA . ALA A 1 124 ? 14.279 1.180 -1.864 1.00 75.44 124 ALA A CA 1
ATOM 986 C C . ALA A 1 124 ? 14.129 0.687 -3.316 1.00 75.44 124 ALA A C 1
ATOM 988 O O . ALA A 1 124 ? 14.952 1.040 -4.160 1.00 75.44 124 ALA A O 1
ATOM 989 N N . THR A 1 125 ? 13.101 -0.107 -3.628 1.00 77.81 125 THR A N 1
ATOM 990 C CA . THR A 1 125 ? 12.905 -0.709 -4.958 1.00 77.81 125 THR A CA 1
ATOM 991 C C . THR A 1 125 ? 11.799 -0.019 -5.761 1.00 77.81 125 THR A C 1
ATOM 993 O O . THR A 1 125 ? 10.850 0.549 -5.222 1.00 77.81 125 THR A O 1
ATOM 996 N N . LEU A 1 126 ? 11.909 -0.075 -7.088 1.00 82.38 126 LEU A N 1
ATOM 997 C CA . LEU A 1 126 ? 10.901 0.351 -8.059 1.00 82.38 126 LEU A CA 1
ATOM 998 C C . LEU A 1 126 ? 9.808 -0.719 -8.197 1.00 82.38 126 LEU A C 1
ATOM 1000 O O . LEU A 1 126 ? 9.532 -1.220 -9.287 1.00 82.38 126 LEU A O 1
ATOM 1004 N N . LYS A 1 127 ? 9.193 -1.090 -7.076 1.00 85.00 127 LYS A N 1
ATOM 1005 C CA . LYS A 1 127 ? 8.113 -2.077 -7.025 1.00 85.00 127 LYS A CA 1
ATOM 1006 C C . LYS A 1 127 ? 6.855 -1.436 -6.475 1.00 85.00 127 LYS A C 1
ATOM 1008 O O . LYS A 1 127 ? 6.902 -0.501 -5.683 1.00 85.00 127 LYS A O 1
ATOM 1013 N N . GLN A 1 128 ? 5.717 -1.967 -6.893 1.00 84.31 128 GLN A N 1
ATOM 1014 C CA . GLN A 1 128 ? 4.389 -1.477 -6.527 1.00 84.31 128 GLN A CA 1
ATOM 1015 C C . GLN A 1 128 ? 4.169 -1.427 -4.998 1.00 84.31 128 GLN A C 1
ATOM 1017 O O . GLN A 1 128 ? 3.419 -0.593 -4.481 1.00 84.31 128 GLN A O 1
ATOM 1022 N N . ASP A 1 129 ? 4.891 -2.287 -4.275 1.00 82.69 129 ASP A N 1
ATOM 1023 C CA . ASP A 1 129 ? 4.851 -2.440 -2.823 1.00 82.69 129 ASP A CA 1
ATOM 1024 C C . ASP A 1 129 ? 5.291 -1.170 -2.088 1.00 82.69 129 ASP A C 1
ATOM 1026 O O . ASP A 1 129 ? 4.795 -0.901 -0.993 1.00 82.69 129 ASP A O 1
ATOM 1030 N N . VAL A 1 130 ? 6.120 -0.323 -2.717 1.00 87.81 130 VAL A N 1
ATOM 1031 C CA . VAL A 1 130 ? 6.528 0.983 -2.167 1.00 87.81 130 VAL A CA 1
ATOM 1032 C C . VAL A 1 130 ? 5.335 1.905 -1.895 1.00 87.81 130 VAL A C 1
ATOM 1034 O O . VAL A 1 130 ? 5.401 2.764 -1.018 1.00 87.81 130 VAL A O 1
ATOM 1037 N N . VAL A 1 131 ? 4.226 1.718 -2.620 1.00 91.06 131 VAL A N 1
ATOM 1038 C CA . VAL A 1 131 ? 2.986 2.491 -2.459 1.00 91.06 131 VAL A CA 1
ATOM 1039 C C . VAL A 1 131 ? 1.883 1.648 -1.830 1.00 91.06 131 VAL A C 1
ATOM 1041 O O . VAL A 1 131 ? 1.221 2.102 -0.894 1.00 91.06 131 VAL A O 1
ATOM 1044 N N . SER A 1 132 ? 1.672 0.426 -2.321 1.00 88.44 132 SER A N 1
ATOM 1045 C CA . SER A 1 132 ? 0.533 -0.401 -1.916 1.00 88.44 132 SER A CA 1
ATOM 1046 C C . SER A 1 132 ? 0.604 -0.817 -0.444 1.00 88.44 132 SER A C 1
ATOM 1048 O O . SER A 1 132 ? -0.412 -0.753 0.254 1.00 88.44 132 SER A O 1
ATOM 1050 N N . PHE A 1 133 ? 1.796 -1.142 0.068 1.00 85.62 133 PHE A N 1
ATOM 1051 C CA . PHE A 1 133 ? 1.971 -1.563 1.455 1.00 85.62 133 PHE A CA 1
ATOM 1052 C C . PHE A 1 133 ? 1.737 -0.413 2.457 1.00 85.62 133 PHE A C 1
ATOM 1054 O O . PHE A 1 133 ? 0.935 -0.580 3.382 1.00 85.62 133 PHE A O 1
ATOM 1061 N N . PRO A 1 134 ? 2.312 0.797 2.284 1.00 90.81 134 PRO A N 1
ATOM 1062 C CA . PRO A 1 134 ? 1.953 1.941 3.124 1.00 90.81 134 PRO A CA 1
ATOM 1063 C C . PRO A 1 134 ? 0.462 2.304 3.086 1.00 90.81 134 PRO A C 1
ATOM 1065 O O . PRO A 1 134 ? -0.111 2.651 4.121 1.00 90.81 134 PRO A O 1
ATOM 1068 N N . LEU A 1 135 ? -0.196 2.200 1.924 1.00 92.25 135 LEU A N 1
ATOM 1069 C CA . LEU A 1 135 ? -1.645 2.410 1.826 1.00 92.25 135 LEU A CA 1
ATOM 1070 C C . LEU A 1 135 ? -2.429 1.350 2.613 1.00 92.25 135 LEU A C 1
ATOM 1072 O O . LEU A 1 135 ? -3.384 1.695 3.312 1.00 92.25 135 LEU A O 1
ATOM 1076 N N . LEU A 1 136 ? -2.006 0.085 2.573 1.00 88.06 136 LEU A N 1
ATOM 1077 C CA . LEU A 1 136 ? -2.587 -0.975 3.396 1.00 88.06 136 LEU A CA 1
ATOM 1078 C C . LEU A 1 136 ? -2.429 -0.681 4.897 1.00 88.06 136 LEU A C 1
ATOM 1080 O O . LEU A 1 136 ? -3.385 -0.852 5.657 1.00 88.06 136 LEU A O 1
ATOM 1084 N N . LEU A 1 137 ? -1.275 -0.163 5.337 1.00 88.25 137 LEU A N 1
ATOM 1085 C CA . LEU A 1 137 ? -1.085 0.271 6.729 1.00 88.25 137 LEU A CA 1
ATOM 1086 C C . LEU A 1 137 ? -2.050 1.399 7.121 1.00 88.25 137 LEU A C 1
ATOM 1088 O O . LEU A 1 137 ? -2.587 1.397 8.232 1.00 88.25 137 LEU A O 1
ATOM 1092 N N . ILE A 1 138 ? -2.308 2.350 6.218 1.00 92.88 138 ILE A N 1
ATOM 1093 C CA . ILE A 1 138 ? -3.314 3.403 6.429 1.00 92.88 138 ILE A CA 1
ATOM 1094 C C . ILE A 1 138 ? -4.700 2.780 6.625 1.00 92.88 138 ILE A C 1
ATOM 1096 O O . ILE A 1 138 ? -5.373 3.102 7.608 1.00 92.88 138 ILE A O 1
ATOM 1100 N N . VAL A 1 139 ? -5.109 1.862 5.741 1.00 91.75 139 VAL A N 1
ATOM 1101 C CA . VAL A 1 139 ? -6.385 1.133 5.848 1.00 91.75 139 VAL A CA 1
ATOM 1102 C C . VAL A 1 139 ? -6.483 0.420 7.200 1.00 91.75 139 VAL A C 1
ATOM 1104 O O . VAL A 1 139 ? -7.476 0.584 7.916 1.00 91.75 139 VAL A O 1
ATOM 1107 N N . PHE A 1 140 ? -5.433 -0.304 7.589 1.00 89.25 140 PHE A N 1
ATOM 1108 C CA . PHE A 1 140 ? -5.361 -1.032 8.853 1.00 89.25 140 PHE A CA 1
ATOM 1109 C C . PHE A 1 140 ? -5.543 -0.110 10.067 1.00 89.25 140 PHE A C 1
ATOM 1111 O O . PHE A 1 140 ? -6.413 -0.354 10.909 1.00 89.25 140 PHE A O 1
ATOM 1118 N N . PHE A 1 141 ? -4.776 0.982 10.165 1.00 90.62 141 PHE A N 1
ATOM 1119 C CA . PHE A 1 141 ? -4.867 1.887 11.316 1.00 90.62 141 PHE A CA 1
ATOM 1120 C C . PHE A 1 141 ? -6.171 2.688 11.353 1.00 90.62 141 PHE A C 1
ATOM 1122 O O . PHE A 1 141 ? -6.687 2.950 12.443 1.00 90.62 141 PHE A O 1
ATOM 1129 N N . LEU A 1 142 ? -6.742 3.051 10.202 1.00 91.88 142 LEU A N 1
ATOM 1130 C CA . LEU A 1 142 ? -8.061 3.686 10.150 1.00 91.88 142 LEU A CA 1
ATOM 1131 C C . LEU A 1 142 ? -9.153 2.740 10.659 1.00 91.88 142 LEU A C 1
ATOM 1133 O O . LEU A 1 142 ? -9.929 3.124 11.538 1.00 91.88 142 LEU A O 1
ATOM 1137 N N . ALA A 1 143 ? -9.180 1.496 10.174 1.00 88.25 143 ALA A N 1
ATOM 1138 C CA . ALA A 1 143 ? -10.135 0.487 10.627 1.00 88.25 143 ALA A CA 1
ATOM 1139 C C . ALA A 1 143 ? -10.000 0.225 12.132 1.00 88.25 143 ALA A C 1
ATOM 1141 O O . ALA A 1 143 ? -10.992 0.239 12.868 1.00 88.25 143 ALA A O 1
ATOM 1142 N N . LEU A 1 144 ? -8.762 0.076 12.613 1.00 87.06 144 LEU A N 1
ATOM 1143 C CA . LEU A 1 144 ? -8.482 -0.134 14.028 1.00 87.06 144 LEU A CA 1
ATOM 1144 C C . LEU A 1 144 ? -8.920 1.061 14.884 1.00 87.06 144 LEU A C 1
ATOM 1146 O O . LEU A 1 144 ? -9.482 0.857 15.957 1.00 87.06 144 LEU A O 1
ATOM 1150 N N . SER A 1 145 ? -8.729 2.297 14.413 1.00 88.88 145 SER A N 1
ATOM 1151 C CA . SER A 1 145 ? -9.206 3.506 15.101 1.00 88.88 145 SER A CA 1
ATOM 1152 C C . SER A 1 145 ? -10.727 3.535 15.256 1.00 88.88 145 SER A C 1
ATOM 1154 O O . SER A 1 145 ? -11.242 3.824 16.341 1.00 88.88 145 SER A O 1
ATOM 1156 N N . VAL A 1 146 ? -11.468 3.187 14.202 1.00 88.12 146 VAL A N 1
ATOM 1157 C CA . VAL A 1 146 ? -12.937 3.136 14.260 1.00 88.12 146 VAL A CA 1
ATOM 1158 C C . VAL A 1 146 ? -13.406 2.075 15.257 1.00 88.12 146 VAL A C 1
ATOM 1160 O O . VAL A 1 146 ? -14.291 2.341 16.076 1.00 88.12 146 VAL A O 1
ATOM 1163 N N . ILE A 1 147 ? -12.773 0.901 15.245 1.00 85.62 147 ILE A N 1
ATOM 1164 C CA . ILE A 1 147 ? -13.056 -0.182 16.196 1.00 85.62 147 ILE A CA 1
ATOM 1165 C C . ILE A 1 147 ? -12.732 0.253 17.627 1.00 85.62 147 ILE A C 1
ATOM 1167 O O . ILE A 1 147 ? -13.533 0.036 18.538 1.00 85.62 147 ILE A O 1
ATOM 1171 N N . LEU A 1 148 ? -11.602 0.934 17.828 1.00 83.94 148 LEU A N 1
ATOM 1172 C CA . LEU A 1 148 ? -11.157 1.400 19.137 1.00 83.94 148 LEU A CA 1
ATOM 1173 C C . LEU A 1 148 ? -12.172 2.307 19.820 1.00 83.94 148 LEU A C 1
ATOM 1175 O O . LEU A 1 148 ? -12.436 2.165 21.016 1.00 83.94 148 LEU A O 1
ATOM 1179 N N . ASN A 1 149 ? -12.693 3.248 19.040 1.00 82.88 149 ASN A N 1
ATOM 1180 C CA . ASN A 1 149 ? -13.636 4.258 19.486 1.00 82.88 149 ASN A CA 1
ATOM 1181 C C . ASN A 1 149 ? -15.070 3.718 19.535 1.00 82.88 149 ASN A C 1
ATOM 1183 O O . ASN A 1 149 ? -15.959 4.415 20.021 1.00 82.88 149 ASN A O 1
ATOM 1187 N N . LYS A 1 150 ? -15.309 2.505 19.005 1.00 79.69 150 LYS A N 1
ATOM 1188 C CA . LYS A 1 150 ? -16.633 1.885 18.815 1.00 79.69 150 LYS A CA 1
ATOM 1189 C C . LYS A 1 150 ? -17.645 2.811 18.127 1.00 79.69 150 LYS A C 1
ATOM 1191 O O . LYS A 1 150 ? -18.854 2.606 18.222 1.00 79.69 150 LYS A O 1
ATOM 1196 N N . ARG A 1 151 ? -17.158 3.846 17.438 1.00 79.50 151 ARG A N 1
ATOM 1197 C CA . ARG A 1 151 ? -17.965 4.907 16.846 1.00 79.50 151 ARG A CA 1
ATOM 1198 C C . ARG A 1 151 ? -17.737 4.901 15.352 1.00 79.50 151 ARG A C 1
ATOM 1200 O O . ARG A 1 151 ? -16.716 5.363 14.854 1.00 79.50 151 ARG A O 1
ATOM 1207 N N . LEU A 1 152 ? -18.734 4.382 14.657 1.00 82.62 152 LEU A N 1
ATOM 1208 C CA . LEU A 1 152 ? -18.777 4.349 13.211 1.00 82.62 152 LEU A CA 1
ATOM 1209 C C . LEU A 1 152 ? -19.135 5.754 12.704 1.00 82.62 152 LEU A C 1
ATOM 1211 O O . LEU A 1 152 ? -20.283 6.181 12.824 1.00 82.62 152 LEU A O 1
ATOM 1215 N N . SER A 1 153 ? -18.154 6.498 12.197 1.00 85.38 153 SER A N 1
ATOM 1216 C CA . SER A 1 153 ? -18.410 7.768 11.515 1.00 85.38 153 SER A CA 1
ATOM 1217 C C . SER A 1 153 ? -18.420 7.540 10.005 1.00 85.38 153 SER A C 1
ATOM 1219 O O . SER A 1 153 ? -17.559 6.845 9.465 1.00 85.38 153 SER A O 1
ATOM 1221 N N . VAL A 1 154 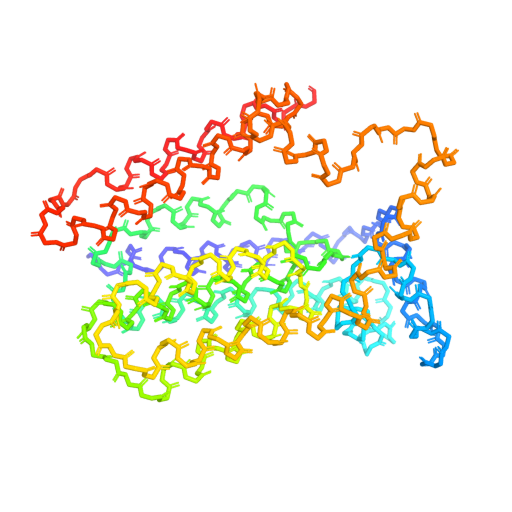? -19.404 8.124 9.316 1.00 85.75 154 VAL A N 1
ATOM 1222 C CA . VAL A 1 154 ? -19.515 8.041 7.850 1.00 85.75 154 VAL A CA 1
ATOM 1223 C C . VAL A 1 154 ? -18.233 8.525 7.156 1.00 85.75 154 VAL A C 1
ATOM 1225 O O . VAL A 1 154 ? -17.754 7.808 6.281 1.00 85.75 154 VAL A O 1
ATOM 1228 N N . PRO A 1 155 ? -17.597 9.643 7.573 1.00 87.69 155 PRO A N 1
ATOM 1229 C CA . PRO A 1 155 ? -16.339 10.072 6.965 1.00 87.69 155 PRO A CA 1
ATOM 1230 C C . PRO A 1 155 ? -15.220 9.036 7.106 1.00 87.69 155 PRO A C 1
ATOM 1232 O O . PRO A 1 155 ? -14.504 8.789 6.144 1.00 87.69 155 PRO A O 1
ATOM 1235 N N . ALA A 1 156 ? -15.082 8.386 8.269 1.00 87.19 156 ALA A N 1
ATOM 1236 C CA . ALA A 1 156 ? -14.037 7.382 8.459 1.00 87.19 156 ALA A CA 1
ATOM 1237 C C . ALA A 1 156 ? -14.275 6.138 7.595 1.00 87.19 156 ALA A C 1
ATOM 1239 O O . ALA A 1 156 ? -13.325 5.614 7.023 1.00 87.19 156 ALA A O 1
ATOM 1240 N N . LEU A 1 157 ? -15.530 5.697 7.456 1.00 89.31 157 LEU A N 1
ATOM 1241 C CA . LEU A 1 157 ? -15.879 4.605 6.547 1.00 89.31 157 LEU A CA 1
ATOM 1242 C C . LEU A 1 157 ? -15.545 4.942 5.098 1.00 89.31 157 LEU A C 1
ATOM 1244 O O . LEU A 1 157 ? -14.895 4.148 4.426 1.00 89.31 157 LEU A O 1
ATOM 1248 N N . ILE A 1 158 ? -15.959 6.120 4.629 1.00 87.44 158 ILE A N 1
ATOM 1249 C CA . ILE A 1 158 ? -15.659 6.572 3.269 1.00 87.44 158 ILE A CA 1
ATOM 1250 C C . ILE A 1 158 ? -14.144 6.603 3.055 1.00 87.44 158 ILE A C 1
ATOM 1252 O O . ILE A 1 158 ? -13.673 6.049 2.068 1.00 87.44 158 ILE A O 1
ATOM 1256 N N . CYS A 1 159 ? -13.372 7.154 3.998 1.00 90.88 159 CYS A N 1
ATOM 1257 C CA . CYS A 1 159 ? -11.912 7.155 3.911 1.00 90.88 159 CYS A CA 1
ATOM 1258 C C . CYS A 1 159 ? -11.328 5.740 3.814 1.00 90.88 159 CYS A C 1
ATOM 1260 O O . CYS A 1 159 ? -10.489 5.508 2.954 1.00 90.88 159 CYS A O 1
ATOM 1262 N N . ILE A 1 160 ? -11.781 4.791 4.643 1.00 91.94 160 ILE A N 1
ATOM 1263 C CA . ILE A 1 160 ? -11.311 3.396 4.587 1.00 91.94 160 ILE A CA 1
ATOM 1264 C C . ILE A 1 160 ? -11.586 2.796 3.203 1.00 91.94 160 ILE A C 1
ATOM 1266 O O . ILE A 1 160 ? -10.679 2.244 2.587 1.00 91.94 160 ILE A O 1
ATOM 1270 N N . HIS A 1 161 ? -12.813 2.924 2.694 1.00 92.31 161 HIS A N 1
ATOM 1271 C CA . HIS A 1 161 ? -13.188 2.354 1.399 1.00 92.31 161 HIS A CA 1
ATOM 1272 C C . HIS A 1 161 ? -12.470 3.033 0.225 1.00 92.31 161 HIS A C 1
ATOM 1274 O O . HIS A 1 161 ? -12.041 2.340 -0.692 1.00 92.31 161 HIS A O 1
ATOM 1280 N N . LEU A 1 162 ? -12.273 4.354 0.264 1.00 91.75 162 LEU A N 1
ATOM 1281 C CA . LEU A 1 162 ? -11.471 5.068 -0.734 1.00 91.75 162 LEU A CA 1
ATOM 1282 C C . LEU A 1 162 ? -10.012 4.611 -0.709 1.00 91.75 162 LEU A C 1
ATOM 1284 O O . LEU A 1 162 ? -9.438 4.355 -1.763 1.00 91.75 162 LEU A O 1
ATOM 1288 N N . SER A 1 163 ? -9.416 4.462 0.477 1.00 93.12 163 SER A N 1
ATOM 1289 C CA . SER A 1 163 ? -8.057 3.935 0.608 1.00 93.12 163 SER A CA 1
ATOM 1290 C C . SER A 1 163 ? -7.951 2.511 0.065 1.00 93.12 163 SER A C 1
ATOM 1292 O O . SER A 1 163 ? -7.003 2.223 -0.651 1.00 93.12 163 SER A O 1
ATOM 1294 N N . VAL A 1 164 ? -8.936 1.644 0.315 1.00 92.62 164 VAL A N 1
ATOM 1295 C CA . VAL A 1 164 ? -8.982 0.283 -0.253 1.00 92.62 164 VAL A CA 1
ATOM 1296 C C . VAL A 1 164 ? -9.055 0.326 -1.784 1.00 92.62 164 VAL A C 1
ATOM 1298 O O . VAL A 1 164 ? -8.300 -0.374 -2.450 1.00 92.62 164 VAL A O 1
ATOM 1301 N N . THR A 1 165 ? -9.890 1.194 -2.361 1.00 91.56 165 THR A N 1
ATOM 1302 C CA . THR A 1 165 ? -9.940 1.384 -3.820 1.00 91.56 165 THR A CA 1
ATOM 1303 C C . THR A 1 165 ? -8.610 1.901 -4.378 1.00 91.56 165 THR A C 1
ATOM 1305 O O . THR A 1 165 ? -8.192 1.462 -5.445 1.00 91.56 165 THR A O 1
ATOM 1308 N N . LEU A 1 166 ? -7.905 2.782 -3.661 1.00 91.75 166 LEU A N 1
ATOM 1309 C CA . LEU A 1 166 ? -6.558 3.205 -4.057 1.00 91.75 166 LEU A CA 1
ATOM 1310 C C . LEU A 1 166 ? -5.561 2.045 -4.001 1.00 91.75 166 LEU A C 1
ATOM 1312 O O . LEU A 1 166 ? -4.759 1.911 -4.917 1.00 91.75 166 LEU A O 1
ATOM 1316 N N . VAL A 1 167 ? -5.627 1.178 -2.985 1.00 90.31 167 VAL A N 1
ATOM 1317 C CA . VAL A 1 167 ? -4.762 -0.012 -2.908 1.00 90.31 167 VAL A CA 1
ATOM 1318 C C . VAL A 1 167 ? -4.939 -0.895 -4.147 1.00 90.31 167 VAL A C 1
ATOM 1320 O O . VAL A 1 167 ? -3.933 -1.334 -4.692 1.00 90.31 167 VAL A O 1
ATOM 1323 N N . LEU A 1 168 ? -6.162 -1.080 -4.667 1.00 87.81 168 LEU A N 1
ATOM 1324 C CA . LEU A 1 168 ? -6.399 -1.838 -5.912 1.00 87.81 168 LEU A CA 1
ATOM 1325 C C . LEU A 1 168 ? -5.580 -1.303 -7.094 1.00 87.81 168 LEU A C 1
ATOM 1327 O O . LEU A 1 168 ? -5.073 -2.080 -7.897 1.00 87.81 168 LEU A O 1
ATOM 1331 N N . ALA A 1 169 ? -5.432 0.020 -7.187 1.00 86.38 169 ALA A N 1
ATOM 1332 C CA . ALA A 1 169 ? -4.686 0.662 -8.262 1.00 86.38 169 ALA A CA 1
ATOM 1333 C C . ALA A 1 169 ? -3.165 0.466 -8.150 1.00 86.38 169 ALA A C 1
ATOM 1335 O O . ALA A 1 169 ? -2.467 0.669 -9.141 1.00 86.38 169 ALA A O 1
ATOM 1336 N N . PHE A 1 170 ? -2.648 0.085 -6.977 1.00 86.94 170 PHE A N 1
ATOM 1337 C CA . PHE A 1 170 ? -1.209 0.001 -6.706 1.00 86.94 170 PHE A CA 1
ATOM 1338 C C . PHE A 1 170 ? -0.726 -1.380 -6.261 1.00 86.94 170 PHE A C 1
ATOM 1340 O O . PHE A 1 170 ? 0.464 -1.635 -6.338 1.00 86.94 170 PHE A O 1
ATOM 1347 N N . GLY A 1 171 ? -1.582 -2.292 -5.804 1.00 81.00 171 GLY A N 1
ATOM 1348 C CA . GLY A 1 171 ? -1.167 -3.656 -5.469 1.00 81.00 171 GLY A CA 1
ATOM 1349 C C . GLY A 1 171 ? -2.346 -4.606 -5.319 1.00 81.00 171 GLY A C 1
ATOM 1350 O O . GLY A 1 171 ? -3.153 -4.453 -4.406 1.00 81.00 171 GLY A O 1
ATOM 1351 N N . TYR A 1 172 ? -2.419 -5.629 -6.172 1.00 76.31 172 TYR A N 1
ATOM 1352 C CA . TYR A 1 172 ? -3.514 -6.605 -6.136 1.00 76.31 172 TYR A CA 1
ATOM 1353 C C . TYR A 1 172 ? -3.493 -7.472 -4.872 1.00 76.31 172 TYR A C 1
ATOM 1355 O O . TYR A 1 172 ? -4.535 -7.669 -4.252 1.00 76.31 172 TYR A O 1
ATOM 1363 N N . ILE A 1 173 ? -2.315 -7.941 -4.444 1.00 77.25 173 ILE A N 1
ATOM 1364 C CA . ILE A 1 173 ? -2.175 -8.743 -3.216 1.00 77.25 173 ILE A CA 1
ATOM 1365 C C . ILE A 1 173 ? -2.555 -7.900 -1.993 1.00 77.25 173 ILE A C 1
ATOM 1367 O O . ILE A 1 173 ? -3.436 -8.287 -1.227 1.00 77.25 173 ILE A O 1
ATOM 1371 N N . ALA A 1 174 ? -1.989 -6.695 -1.876 1.00 74.81 174 ALA A N 1
ATOM 1372 C CA . ALA A 1 174 ? -2.339 -5.750 -0.817 1.00 74.81 174 ALA A CA 1
ATOM 1373 C C . ALA A 1 174 ? -3.843 -5.408 -0.815 1.00 74.81 174 ALA A C 1
ATOM 1375 O O . ALA A 1 174 ? -4.444 -5.223 0.243 1.00 74.81 174 ALA A O 1
ATOM 1376 N N . TYR A 1 175 ? -4.487 -5.353 -1.986 1.00 82.38 175 TYR A N 1
ATOM 1377 C CA . TYR A 1 175 ? -5.930 -5.140 -2.083 1.00 82.38 175 TYR A CA 1
ATOM 1378 C C . TYR A 1 175 ? -6.727 -6.320 -1.527 1.00 82.38 175 TYR A C 1
ATOM 1380 O O . TYR A 1 175 ? -7.687 -6.106 -0.790 1.00 82.38 175 TYR A O 1
ATOM 1388 N N . LEU A 1 176 ? -6.330 -7.559 -1.830 1.00 79.75 176 LEU A N 1
ATOM 1389 C CA . LEU A 1 176 ? -6.969 -8.749 -1.262 1.00 79.75 176 LEU A CA 1
ATOM 1390 C C . LEU A 1 176 ? -6.833 -8.776 0.265 1.00 79.75 176 LEU A C 1
ATOM 1392 O O . LEU A 1 176 ? -7.811 -9.041 0.964 1.00 79.75 176 LEU A O 1
ATOM 1396 N N . GLU A 1 177 ? -5.667 -8.412 0.796 1.00 78.00 177 GLU A N 1
ATOM 1397 C CA . GLU A 1 177 ? -5.460 -8.253 2.241 1.00 78.00 177 GLU A CA 1
ATOM 1398 C C . GLU A 1 177 ? -6.368 -7.161 2.830 1.00 78.00 177 GLU A C 1
ATOM 1400 O O . GLU A 1 177 ? -7.003 -7.360 3.871 1.00 78.00 177 GLU A O 1
ATOM 1405 N N . ALA A 1 178 ? -6.512 -6.029 2.135 1.00 79.94 178 ALA A N 1
ATOM 1406 C CA . ALA A 1 178 ? -7.425 -4.956 2.523 1.00 79.94 178 ALA A CA 1
ATOM 1407 C C . ALA A 1 178 ? -8.900 -5.406 2.490 1.00 79.94 178 ALA A C 1
ATOM 1409 O O . ALA A 1 178 ? -9.679 -5.036 3.371 1.00 79.94 178 ALA A O 1
ATOM 1410 N N . MET A 1 179 ? -9.286 -6.240 1.520 1.00 85.00 179 MET A N 1
ATOM 1411 C CA . MET A 1 179 ? -10.624 -6.831 1.414 1.00 85.00 179 MET A CA 1
ATOM 1412 C C . MET A 1 179 ? -10.915 -7.813 2.549 1.00 85.00 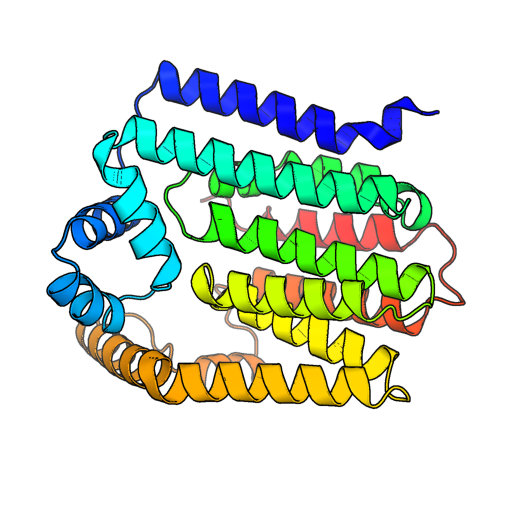179 MET A C 1
ATOM 1414 O O . MET A 1 179 ? -12.007 -7.776 3.119 1.00 85.00 179 MET A O 1
ATOM 1418 N N . LEU A 1 180 ? -9.943 -8.644 2.937 1.00 81.00 180 LEU A N 1
ATOM 1419 C CA . LEU A 1 180 ? -10.056 -9.511 4.115 1.00 81.00 180 LEU A CA 1
ATOM 1420 C C . LEU A 1 180 ? -10.236 -8.683 5.392 1.00 81.00 180 LEU A C 1
ATOM 1422 O O . LEU A 1 180 ? -11.108 -8.973 6.215 1.00 81.00 180 LEU A O 1
ATOM 1426 N N . LEU A 1 181 ? -9.467 -7.604 5.538 1.00 81.50 181 LEU A N 1
ATOM 1427 C CA . LEU A 1 181 ? -9.611 -6.685 6.662 1.00 81.50 181 LEU A CA 1
ATOM 1428 C C . LEU A 1 181 ? -10.984 -5.997 6.673 1.00 81.50 181 LEU A C 1
ATOM 1430 O O . LEU A 1 181 ? -11.607 -5.900 7.732 1.00 81.50 181 LEU A O 1
ATOM 1434 N N . LEU A 1 182 ? -11.492 -5.573 5.514 1.00 85.06 182 LEU A N 1
ATOM 1435 C CA . LEU A 1 182 ? -12.842 -5.024 5.375 1.00 85.06 182 LEU A CA 1
ATOM 1436 C C . LEU A 1 182 ? -13.933 -6.042 5.712 1.00 85.06 182 LEU A C 1
ATOM 1438 O O . LEU A 1 182 ? -14.937 -5.667 6.322 1.00 85.06 182 LEU A O 1
ATOM 1442 N N . LEU A 1 183 ? -13.756 -7.313 5.348 1.00 80.38 183 LEU A N 1
ATOM 1443 C CA . LEU A 1 183 ? -14.686 -8.381 5.710 1.00 80.38 183 LEU A CA 1
ATOM 1444 C C . LEU A 1 183 ? -14.753 -8.521 7.233 1.00 80.38 183 LEU A C 1
ATOM 1446 O O . LEU A 1 183 ? -15.840 -8.462 7.808 1.00 80.38 183 LEU A O 1
ATOM 1450 N N . ILE A 1 184 ? -13.599 -8.621 7.898 1.00 78.69 184 ILE A N 1
ATOM 1451 C CA . ILE A 1 184 ? -13.515 -8.692 9.365 1.00 78.69 184 ILE A CA 1
ATOM 1452 C C . ILE A 1 184 ? -14.160 -7.453 9.999 1.00 78.69 184 ILE A C 1
ATOM 1454 O O . ILE A 1 184 ? -14.976 -7.573 10.916 1.00 78.69 184 ILE A O 1
ATOM 1458 N N . PHE A 1 185 ? -13.847 -6.263 9.487 1.00 81.00 185 PHE A N 1
ATOM 1459 C CA . PHE A 1 185 ? -14.425 -5.001 9.946 1.00 81.00 185 PHE A CA 1
ATOM 1460 C C . PHE A 1 185 ? -15.958 -4.976 9.795 1.00 81.00 185 PHE A C 1
ATOM 1462 O O . PHE A 1 185 ? -16.680 -4.547 10.699 1.00 81.00 185 PHE A O 1
ATOM 1469 N N . THR A 1 186 ? -16.472 -5.487 8.678 1.00 83.06 186 THR A N 1
ATOM 1470 C CA . THR A 1 186 ? -17.911 -5.577 8.394 1.00 83.06 186 THR A CA 1
ATOM 1471 C C . THR A 1 186 ? -18.602 -6.566 9.324 1.00 83.06 186 THR A C 1
ATOM 1473 O O . THR A 1 186 ? -19.674 -6.259 9.844 1.00 83.06 186 THR A O 1
ATOM 1476 N N . LEU A 1 187 ? -17.978 -7.716 9.598 1.00 80.75 187 LEU A N 1
ATOM 1477 C CA . LEU A 1 187 ? -18.472 -8.701 10.565 1.00 80.75 187 LEU A CA 1
ATOM 1478 C C . LEU A 1 187 ? -18.495 -8.134 11.992 1.00 80.75 187 LEU A C 1
ATOM 1480 O O . LEU A 1 187 ? -19.463 -8.356 12.721 1.00 80.75 187 LEU A O 1
ATOM 1484 N N . TYR A 1 188 ? -17.483 -7.350 12.378 1.00 82.06 188 TYR A N 1
ATOM 1485 C CA . TYR A 1 188 ? -17.448 -6.674 13.678 1.00 82.06 188 TYR A CA 1
ATOM 1486 C C . TYR A 1 188 ? -18.627 -5.703 13.848 1.00 82.06 188 TYR A C 1
ATOM 1488 O O . TYR A 1 188 ? -19.268 -5.665 14.897 1.00 82.06 188 TYR A O 1
ATOM 1496 N N . PHE A 1 189 ? -18.967 -4.955 12.794 1.00 84.12 189 PHE A N 1
ATOM 1497 C CA . PHE A 1 189 ? -20.109 -4.038 12.762 1.00 84.12 189 PHE A CA 1
ATOM 1498 C C . PHE A 1 189 ? -21.327 -4.621 12.027 1.00 84.12 189 PHE A C 1
ATOM 1500 O O . PHE A 1 189 ? -22.059 -3.876 11.377 1.00 84.12 189 PHE A O 1
ATOM 1507 N N . LYS A 1 190 ? -21.586 -5.933 12.142 1.00 81.69 190 LYS A N 1
ATOM 1508 C CA . LYS A 1 190 ? -22.649 -6.630 11.385 1.00 81.69 190 LYS A CA 1
ATOM 1509 C C . LYS A 1 190 ? -24.057 -6.045 11.548 1.00 81.69 190 LYS A C 1
ATOM 1511 O O . LYS A 1 190 ? -24.887 -6.200 10.657 1.00 81.69 190 LYS A O 1
ATOM 1516 N N . GLU A 1 191 ? -24.338 -5.372 12.660 1.00 85.31 191 GLU A N 1
ATOM 1517 C CA . GLU A 1 191 ? -25.640 -4.738 12.915 1.00 85.31 191 GLU A CA 1
ATOM 1518 C C . GLU A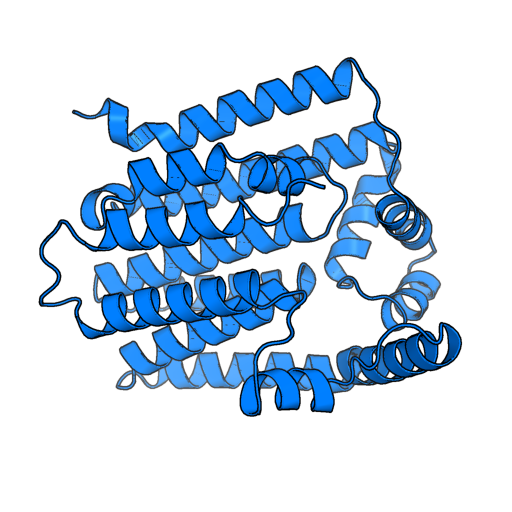 1 191 ? -25.804 -3.398 12.174 1.00 85.31 191 GLU A C 1
ATOM 1520 O O . GLU A 1 191 ? -26.881 -2.806 12.167 1.00 85.31 191 GLU A O 1
ATOM 1525 N N . LYS A 1 192 ? -24.738 -2.872 11.556 1.00 85.69 192 LYS A N 1
ATOM 1526 C CA . LYS A 1 192 ? -24.769 -1.610 10.813 1.00 85.69 192 LYS A CA 1
ATOM 1527 C C . LYS A 1 192 ? -24.980 -1.899 9.321 1.00 85.69 192 LYS A C 1
ATOM 1529 O O . LYS A 1 192 ? -24.084 -2.431 8.677 1.00 85.69 192 LYS A O 1
ATOM 1534 N N . PRO A 1 193 ? -26.122 -1.518 8.720 1.00 86.25 193 PRO A N 1
ATOM 1535 C CA . PRO A 1 193 ? -26.390 -1.819 7.311 1.00 86.25 193 PRO A CA 1
ATOM 1536 C C . PRO A 1 193 ? -25.402 -1.123 6.365 1.00 86.25 193 PRO A C 1
ATOM 1538 O O . PRO A 1 193 ? -25.041 -1.674 5.330 1.00 86.25 193 PRO A O 1
ATOM 1541 N N . LEU A 1 194 ? -24.908 0.059 6.751 1.00 86.94 194 LEU A N 1
ATOM 1542 C CA . LEU A 1 194 ? -23.965 0.835 5.950 1.00 86.94 194 LEU A CA 1
ATOM 1543 C C . LEU A 1 194 ? -22.636 0.099 5.703 1.00 86.94 194 LEU A C 1
ATOM 1545 O O . LEU A 1 194 ? -22.101 0.192 4.604 1.00 86.94 194 LEU A O 1
ATOM 1549 N N . THR A 1 195 ? -22.108 -0.649 6.681 1.00 84.62 195 THR A N 1
ATOM 1550 C CA . THR A 1 195 ? -20.848 -1.396 6.497 1.00 84.62 195 THR A CA 1
ATOM 1551 C C . THR A 1 195 ? -21.027 -2.544 5.510 1.00 84.62 195 THR A C 1
ATOM 1553 O O . THR A 1 195 ? -20.187 -2.726 4.635 1.00 84.62 195 THR A O 1
ATOM 1556 N N . LYS A 1 196 ? -22.161 -3.256 5.574 1.00 85.81 196 LYS A N 1
ATOM 1557 C CA . LYS A 1 196 ? -22.519 -4.301 4.601 1.00 85.81 196 LYS A CA 1
ATOM 1558 C C . LYS A 1 196 ? -22.668 -3.740 3.191 1.00 85.81 196 LYS A C 1
ATOM 1560 O O . LYS A 1 196 ? -22.163 -4.340 2.250 1.00 85.81 196 LYS A O 1
ATOM 1565 N N . LEU A 1 197 ? -23.336 -2.593 3.052 1.00 87.94 197 LEU A N 1
ATOM 1566 C CA . LEU A 1 197 ? -23.538 -1.941 1.759 1.00 87.94 197 LEU A CA 1
ATOM 1567 C C . LEU A 1 197 ? -22.204 -1.537 1.125 1.00 87.94 197 LEU A C 1
ATOM 1569 O O . LEU A 1 197 ? -21.959 -1.853 -0.035 1.00 87.94 197 LEU A O 1
ATOM 1573 N N . LEU A 1 198 ? -21.322 -0.887 1.888 1.00 89.25 198 LEU A N 1
ATOM 1574 C CA . LEU A 1 198 ? -20.014 -0.468 1.382 1.00 89.25 198 LEU A CA 1
ATOM 1575 C C . LEU A 1 198 ? -19.087 -1.659 1.099 1.00 89.25 198 LEU A C 1
ATOM 1577 O O . LEU A 1 198 ? -18.303 -1.614 0.153 1.00 89.25 198 LEU A O 1
ATOM 1581 N N . PHE A 1 199 ? -19.187 -2.743 1.871 1.00 87.81 199 PHE A N 1
ATOM 1582 C CA . PHE A 1 199 ? -18.481 -3.985 1.563 1.00 87.81 199 PHE A CA 1
ATOM 1583 C C . PHE A 1 199 ? -18.999 -4.631 0.271 1.00 87.81 199 PHE A C 1
ATOM 1585 O O . PHE A 1 199 ? -18.204 -4.985 -0.594 1.00 87.81 199 PHE A O 1
ATOM 1592 N N . GLY A 1 200 ? -20.321 -4.697 0.085 1.00 82.38 200 GLY A N 1
ATOM 1593 C CA . GLY A 1 200 ? -20.934 -5.142 -1.171 1.00 82.38 200 GLY A CA 1
ATOM 1594 C C . GLY A 1 200 ? -20.506 -4.289 -2.368 1.00 82.38 200 GLY A C 1
ATOM 1595 O O . GLY A 1 200 ? -20.212 -4.823 -3.433 1.00 82.38 200 GLY A O 1
ATOM 1596 N N . PHE A 1 201 ? -20.372 -2.974 -2.181 1.00 87.69 201 PHE A N 1
ATOM 1597 C CA . PHE A 1 201 ? -19.826 -2.076 -3.199 1.00 87.69 201 PHE A CA 1
ATOM 1598 C C . PHE A 1 201 ? -18.363 -2.395 -3.549 1.00 87.69 201 PHE A C 1
ATOM 1600 O O . PHE A 1 201 ? -17.999 -2.375 -4.720 1.00 87.69 201 PHE A O 1
ATOM 1607 N N . GLN A 1 202 ? -17.527 -2.756 -2.572 1.00 89.38 202 GLN A N 1
ATOM 1608 C CA . GLN A 1 202 ? -16.153 -3.192 -2.851 1.00 89.38 202 GLN A CA 1
ATOM 1609 C C . GLN A 1 202 ? -16.099 -4.537 -3.582 1.00 89.38 202 GLN A C 1
ATOM 1611 O O . GLN A 1 202 ? -15.292 -4.695 -4.492 1.00 89.38 202 GLN A O 1
ATOM 1616 N N . ILE A 1 203 ? -16.996 -5.477 -3.264 1.00 87.38 203 ILE A N 1
ATOM 1617 C CA . ILE A 1 203 ? -17.145 -6.720 -4.041 1.00 87.38 203 ILE A CA 1
ATOM 1618 C C . ILE A 1 203 ? -17.526 -6.401 -5.491 1.00 87.38 203 ILE A C 1
ATOM 1620 O O . ILE A 1 203 ? -16.988 -7.013 -6.412 1.00 87.38 203 ILE A O 1
ATOM 1624 N N . LEU A 1 204 ? -18.422 -5.433 -5.710 1.00 82.50 204 LEU A N 1
ATOM 1625 C CA . LEU A 1 204 ? -18.791 -4.993 -7.053 1.00 82.50 204 LEU A CA 1
ATOM 1626 C C . LEU A 1 204 ? -17.589 -4.392 -7.797 1.00 82.50 204 LEU A C 1
ATOM 1628 O O . LEU A 1 204 ? -17.343 -4.785 -8.933 1.00 82.50 204 LEU A O 1
ATOM 1632 N N . ILE A 1 205 ? -16.812 -3.507 -7.159 1.00 86.12 205 ILE A N 1
ATOM 1633 C CA . ILE A 1 205 ? -15.568 -2.960 -7.735 1.00 86.12 205 ILE A CA 1
ATOM 1634 C C . ILE A 1 205 ? -14.612 -4.092 -8.121 1.00 86.12 205 ILE A C 1
ATOM 1636 O O . ILE A 1 205 ? -14.115 -4.117 -9.244 1.00 86.12 205 ILE A O 1
ATOM 1640 N N . PHE A 1 206 ? -14.383 -5.045 -7.216 1.00 83.69 206 PHE A N 1
ATOM 1641 C CA . PHE A 1 206 ? -13.515 -6.188 -7.478 1.00 83.69 206 PHE A CA 1
ATOM 1642 C C . PHE A 1 206 ? -14.027 -7.050 -8.638 1.00 83.69 206 PHE A C 1
ATOM 1644 O O . PHE A 1 206 ? -13.249 -7.471 -9.488 1.00 83.69 206 PHE A O 1
ATOM 1651 N N . SER A 1 207 ? -15.340 -7.265 -8.722 1.00 77.19 207 SER A N 1
ATOM 1652 C CA . SER A 1 207 ? -15.962 -8.040 -9.802 1.00 77.19 207 SER A CA 1
ATOM 1653 C C . SER A 1 207 ? -15.816 -7.343 -11.155 1.00 77.19 207 SER A C 1
ATOM 1655 O O . SER A 1 207 ? -15.459 -7.985 -12.139 1.00 77.19 207 SER A O 1
ATOM 1657 N N . ILE A 1 208 ? -16.030 -6.024 -11.203 1.00 76.69 208 ILE A N 1
ATOM 1658 C CA . ILE A 1 208 ? -15.786 -5.198 -12.394 1.00 76.69 208 ILE A CA 1
ATOM 1659 C C . ILE A 1 208 ? -14.317 -5.322 -12.807 1.00 76.69 208 ILE A C 1
ATOM 1661 O O . ILE A 1 208 ? -14.025 -5.604 -13.966 1.00 76.69 208 ILE A O 1
ATOM 1665 N N . TYR A 1 209 ? -13.393 -5.186 -11.855 1.00 79.50 209 TYR A N 1
ATOM 1666 C CA . TYR A 1 209 ? -11.967 -5.355 -12.114 1.00 79.50 209 TYR A CA 1
ATOM 1667 C C . TYR A 1 209 ? -11.644 -6.738 -12.706 1.00 79.50 209 TYR A C 1
ATOM 1669 O O . TYR A 1 209 ? -10.935 -6.822 -13.708 1.00 79.50 209 TYR A O 1
ATOM 1677 N N . LEU A 1 210 ? -12.189 -7.820 -12.142 1.00 76.06 210 LEU A N 1
ATOM 1678 C CA . LEU A 1 210 ? -11.979 -9.172 -12.664 1.00 76.06 210 LEU A CA 1
ATOM 1679 C C . LEU A 1 210 ? -12.514 -9.335 -14.090 1.00 76.06 210 LEU A C 1
ATOM 1681 O O . LEU A 1 210 ? -11.843 -9.953 -14.909 1.00 76.06 210 LEU A O 1
ATOM 1685 N N . ILE A 1 211 ? -13.684 -8.777 -14.404 1.00 69.94 211 ILE A N 1
ATOM 1686 C CA . ILE A 1 211 ? -14.291 -8.899 -15.738 1.00 69.94 211 ILE A CA 1
ATOM 1687 C C . ILE A 1 211 ? -13.477 -8.140 -16.792 1.00 69.94 211 ILE A C 1
ATOM 1689 O O . ILE A 1 211 ? -13.238 -8.674 -17.870 1.00 69.94 211 ILE A O 1
ATOM 1693 N N . PHE A 1 212 ? -13.054 -6.908 -16.496 1.00 70.69 212 PHE A N 1
ATOM 1694 C CA . PHE A 1 212 ? -12.414 -6.043 -17.493 1.00 70.69 212 PHE A CA 1
ATOM 1695 C C . PHE A 1 212 ? -10.893 -6.203 -17.586 1.00 70.69 212 PHE A C 1
ATOM 1697 O O . PHE A 1 212 ? -10.331 -5.953 -18.647 1.00 70.69 212 PHE A O 1
ATOM 1704 N N . TYR A 1 213 ? -10.226 -6.611 -16.503 1.00 67.06 213 TYR A N 1
ATOM 1705 C CA . TYR A 1 213 ? -8.761 -6.647 -16.431 1.00 67.06 213 TYR A CA 1
ATOM 1706 C C . TYR A 1 213 ? -8.231 -7.979 -15.893 1.00 67.06 213 TYR A C 1
ATOM 1708 O O . TYR A 1 213 ? -7.427 -8.636 -16.553 1.00 67.06 213 TYR A O 1
ATOM 1716 N N . GLY A 1 214 ? -8.705 -8.416 -14.723 1.00 65.00 214 GLY A N 1
ATOM 1717 C CA . GLY A 1 214 ? -8.145 -9.580 -14.030 1.00 65.00 214 GLY A CA 1
ATOM 1718 C C . GLY A 1 214 ? -8.293 -10.901 -14.793 1.00 65.00 214 GLY A C 1
ATOM 1719 O O . GLY A 1 214 ? -7.390 -11.731 -14.755 1.00 65.00 214 GLY A O 1
ATOM 1720 N N . GLY A 1 215 ? -9.397 -11.101 -15.517 1.00 65.38 215 GLY A N 1
ATOM 1721 C CA . GLY A 1 215 ? -9.651 -12.308 -16.305 1.00 65.38 215 GLY A CA 1
ATOM 1722 C C . GLY A 1 215 ? -8.686 -12.456 -17.479 1.00 65.38 215 GLY A C 1
ATOM 1723 O O . GLY A 1 215 ? -8.091 -13.517 -17.653 1.00 65.38 215 GLY A O 1
ATOM 1724 N N . ASN A 1 216 ? -8.462 -11.375 -18.231 1.00 63.31 216 ASN A N 1
ATOM 1725 C CA . ASN A 1 216 ? -7.492 -11.367 -19.326 1.00 63.31 216 ASN A CA 1
ATOM 1726 C C . ASN A 1 216 ? -6.062 -11.531 -18.805 1.00 63.31 216 ASN A C 1
ATOM 1728 O O . ASN A 1 216 ? -5.320 -12.345 -19.347 1.00 63.31 216 ASN A O 1
ATOM 1732 N N . GLN A 1 217 ? -5.700 -10.854 -17.710 1.00 64.38 217 GLN A N 1
ATOM 1733 C CA . GLN A 1 217 ? -4.398 -11.047 -17.064 1.00 64.38 217 GLN A CA 1
ATOM 1734 C C . GLN A 1 217 ? -4.192 -12.493 -16.600 1.00 64.38 217 GLN A C 1
ATOM 1736 O O . GLN A 1 217 ? -3.120 -13.051 -16.811 1.00 64.38 217 GLN A O 1
ATOM 1741 N N . LEU A 1 218 ? -5.206 -13.134 -16.008 1.00 64.62 218 LEU A N 1
ATOM 1742 C CA . LEU A 1 218 ? -5.133 -14.547 -15.621 1.00 64.62 218 LEU A CA 1
ATOM 1743 C C . LEU A 1 218 ? -4.909 -15.451 -16.834 1.00 64.62 218 LEU A C 1
ATOM 1745 O O . LEU A 1 218 ? -4.045 -16.321 -16.781 1.00 64.62 218 LEU A O 1
ATOM 1749 N N . ILE A 1 219 ? -5.646 -15.241 -17.927 1.00 65.44 219 ILE A N 1
ATOM 1750 C CA . ILE A 1 219 ? -5.502 -16.033 -19.158 1.00 65.44 219 ILE A CA 1
ATOM 1751 C C . ILE A 1 219 ? -4.107 -15.846 -19.766 1.00 65.44 219 ILE A C 1
ATOM 1753 O O . ILE A 1 219 ? -3.443 -16.831 -20.084 1.00 65.44 219 ILE A O 1
ATOM 1757 N N . LEU A 1 220 ? -3.641 -14.603 -19.895 1.00 62.31 220 LEU A N 1
ATOM 1758 C CA . LEU A 1 220 ? -2.342 -14.275 -20.487 1.00 62.31 220 LEU A CA 1
ATOM 1759 C C . LEU A 1 220 ? -1.180 -14.778 -19.628 1.00 62.31 220 LEU A C 1
ATOM 1761 O O . LEU A 1 220 ? -0.226 -15.348 -20.155 1.00 62.31 220 LEU A O 1
ATOM 1765 N N . ASN A 1 221 ? -1.281 -14.652 -18.304 1.00 60.22 221 ASN A N 1
ATOM 1766 C CA . ASN A 1 221 ? -0.294 -15.214 -17.390 1.00 60.22 221 ASN A CA 1
ATOM 1767 C C . ASN A 1 221 ? -0.284 -16.744 -17.465 1.00 60.22 221 ASN A C 1
ATOM 1769 O O . ASN A 1 221 ? 0.786 -17.325 -17.610 1.00 60.22 221 ASN A O 1
ATOM 1773 N N . LEU A 1 222 ? -1.447 -17.410 -17.468 1.00 60.41 222 LEU A N 1
ATOM 1774 C CA . LEU A 1 222 ? -1.526 -18.864 -17.666 1.00 60.41 222 LEU A CA 1
ATOM 1775 C C . LEU A 1 222 ? -0.862 -19.297 -18.982 1.00 60.41 222 LEU A C 1
ATOM 1777 O O . LEU A 1 222 ? -0.149 -20.295 -19.000 1.00 60.41 222 LEU A O 1
ATOM 1781 N N . GLN A 1 223 ? -1.033 -18.536 -20.065 1.00 61.59 223 GLN A N 1
ATOM 1782 C CA . GLN A 1 223 ? -0.367 -18.803 -21.344 1.00 61.59 223 GLN A CA 1
ATOM 1783 C C . GLN A 1 223 ? 1.156 -18.594 -21.275 1.00 61.59 223 GLN A C 1
ATOM 1785 O O . GLN A 1 223 ? 1.895 -19.431 -21.790 1.00 61.59 223 GLN A O 1
ATOM 1790 N N . ARG A 1 224 ? 1.641 -17.540 -20.599 1.00 53.25 224 ARG A N 1
ATOM 1791 C CA . ARG A 1 224 ? 3.082 -17.317 -20.347 1.00 53.25 224 ARG A CA 1
ATOM 1792 C C . ARG A 1 224 ? 3.699 -18.452 -19.522 1.00 53.25 224 ARG A C 1
ATOM 1794 O O . ARG A 1 224 ? 4.790 -18.915 -19.844 1.00 53.25 224 ARG A O 1
ATOM 1801 N N . PHE A 1 225 ? 2.982 -18.954 -18.518 1.00 50.66 225 PHE A N 1
ATOM 1802 C CA . PHE A 1 225 ? 3.438 -20.070 -17.682 1.00 50.66 225 PHE A CA 1
ATOM 1803 C C . PHE A 1 225 ? 3.472 -21.411 -18.431 1.00 50.66 225 PHE A C 1
ATOM 1805 O O . PHE A 1 225 ? 4.355 -22.226 -18.181 1.00 50.66 225 PHE A O 1
ATOM 1812 N N . VAL A 1 226 ? 2.580 -21.630 -19.406 1.00 52.12 226 VAL A N 1
ATOM 1813 C CA . VAL A 1 226 ? 2.647 -22.804 -20.302 1.00 52.12 226 VAL A CA 1
ATOM 1814 C C . VAL A 1 226 ? 3.912 -22.782 -21.170 1.00 52.12 226 VAL A C 1
ATOM 1816 O O . VAL A 1 226 ? 4.472 -23.838 -21.454 1.00 52.12 226 VAL A O 1
ATOM 1819 N N . TRP A 1 227 ? 4.387 -21.598 -21.565 1.00 42.75 227 TRP A N 1
ATOM 1820 C CA . TRP A 1 227 ? 5.584 -21.435 -22.398 1.00 42.75 227 TRP A CA 1
ATOM 1821 C C . TRP A 1 227 ? 6.903 -21.571 -21.636 1.00 42.75 227 TRP A C 1
ATOM 1823 O O . TRP A 1 227 ? 7.879 -22.054 -22.205 1.00 42.75 227 TRP A O 1
ATOM 1833 N N . LEU A 1 228 ? 6.946 -21.166 -20.365 1.00 42.91 228 LEU A N 1
ATOM 1834 C CA . LEU A 1 228 ? 8.166 -21.241 -19.558 1.00 42.91 228 LEU A CA 1
ATOM 1835 C C . LEU A 1 228 ? 8.441 -22.644 -19.004 1.00 42.91 228 LEU A C 1
ATOM 1837 O O . LEU A 1 228 ? 9.524 -22.878 -18.488 1.00 42.91 228 LEU A O 1
ATOM 1841 N N . GLY A 1 229 ? 7.486 -23.582 -19.076 1.00 43.94 229 GLY A N 1
ATOM 1842 C CA . GLY A 1 229 ? 7.629 -24.906 -18.447 1.00 43.94 229 GLY A CA 1
ATOM 1843 C C . GLY A 1 229 ? 7.847 -24.843 -16.925 1.00 43.94 229 GLY A C 1
ATOM 1844 O O . GLY A 1 229 ? 8.073 -25.868 -16.282 1.00 43.94 229 GLY A O 1
ATOM 1845 N N . GLU A 1 230 ? 7.757 -23.646 -16.348 1.00 44.59 230 GLU A N 1
ATOM 1846 C CA . GLU A 1 230 ? 8.135 -23.318 -14.989 1.00 44.59 230 GLU A CA 1
ATOM 1847 C C . GLU A 1 230 ? 6.874 -22.953 -14.204 1.00 44.59 230 GLU A C 1
ATOM 1849 O O . GLU A 1 230 ? 6.179 -21.975 -14.471 1.00 44.59 230 GLU A O 1
ATOM 1854 N N . PHE A 1 231 ? 6.617 -23.807 -13.217 1.00 43.47 231 PHE A N 1
ATOM 1855 C CA . PHE A 1 231 ? 5.567 -23.777 -12.206 1.00 43.47 231 PHE A CA 1
ATOM 1856 C C . PHE A 1 231 ? 4.128 -24.098 -12.630 1.00 43.47 231 PHE A C 1
ATOM 1858 O O . PHE A 1 231 ? 3.409 -23.369 -13.305 1.00 43.47 231 PHE A O 1
ATOM 1865 N N . GLN A 1 232 ? 3.660 -25.198 -12.038 1.00 38.19 232 GLN A N 1
ATOM 1866 C CA . GLN A 1 232 ? 2.276 -25.649 -11.949 1.00 38.19 232 GLN A CA 1
ATOM 1867 C C . GLN A 1 232 ? 1.424 -24.730 -11.034 1.00 38.19 232 GLN A C 1
ATOM 1869 O O . GLN A 1 232 ? 0.694 -25.221 -10.177 1.00 38.19 232 GLN A O 1
ATOM 1874 N N . ASN A 1 233 ? 1.499 -23.406 -11.188 1.00 40.78 233 ASN A N 1
ATOM 1875 C CA . ASN A 1 233 ? 0.748 -22.428 -10.392 1.00 40.78 233 ASN A CA 1
ATOM 1876 C C . ASN A 1 233 ? -0.544 -22.016 -11.107 1.00 40.78 233 ASN A C 1
ATOM 1878 O O . ASN A 1 233 ? -0.680 -20.914 -11.632 1.00 40.78 233 ASN A O 1
ATOM 1882 N N . SER A 1 234 ? -1.527 -22.916 -11.132 1.00 40.16 234 SER A N 1
ATOM 1883 C CA . SER A 1 234 ? -2.907 -22.500 -11.401 1.00 40.16 234 SER A CA 1
ATOM 1884 C C . SER A 1 234 ? -3.529 -21.973 -10.109 1.00 40.16 234 SER A C 1
ATOM 1886 O O . SER A 1 234 ? -3.236 -22.493 -9.036 1.00 40.16 234 SER A O 1
ATOM 1888 N N . PHE A 1 235 ? -4.449 -21.007 -10.189 1.00 36.00 235 PHE A N 1
ATOM 1889 C CA . PHE A 1 235 ? -5.275 -20.608 -9.040 1.00 36.00 235 PHE A CA 1
ATOM 1890 C C . PHE A 1 235 ? -5.951 -21.831 -8.396 1.00 36.00 235 PHE A C 1
ATOM 1892 O O . PHE A 1 235 ? -6.043 -21.914 -7.180 1.00 36.00 235 PHE A O 1
ATOM 1899 N N . ILE A 1 236 ? -6.329 -22.834 -9.198 1.00 36.00 236 ILE A N 1
ATOM 1900 C CA . ILE A 1 236 ? -6.869 -24.123 -8.743 1.00 36.00 236 ILE A CA 1
ATOM 1901 C C . ILE A 1 236 ? -5.835 -24.915 -7.931 1.00 36.00 236 ILE A C 1
ATOM 1903 O O . ILE A 1 236 ? -6.216 -25.542 -6.952 1.00 36.00 236 ILE A O 1
ATOM 1907 N N . LYS A 1 237 ? -4.543 -24.850 -8.274 1.00 41.09 237 LYS A N 1
ATOM 1908 C CA . LYS A 1 237 ? -3.453 -25.519 -7.556 1.00 41.09 237 LYS A CA 1
ATOM 1909 C C . LYS A 1 237 ? -2.930 -24.727 -6.357 1.00 41.09 237 LYS A C 1
ATOM 1911 O O . LYS A 1 237 ? -2.656 -25.340 -5.341 1.00 41.09 237 LYS A O 1
ATOM 1916 N N . SER A 1 238 ? -2.903 -23.393 -6.385 1.00 37.66 238 SER A N 1
ATOM 1917 C CA . SER A 1 238 ? -2.696 -22.587 -5.168 1.00 37.66 238 SER A CA 1
ATOM 1918 C C . SER A 1 238 ? -3.861 -22.756 -4.195 1.00 37.66 238 SER A C 1
ATOM 1920 O O . SER A 1 238 ? -3.630 -22.936 -3.010 1.00 37.66 238 SER A O 1
ATOM 1922 N N . THR A 1 239 ? -5.105 -22.804 -4.683 1.00 34.84 239 THR A N 1
ATOM 1923 C CA . THR A 1 239 ? -6.292 -23.073 -3.851 1.00 34.84 239 THR A CA 1
ATOM 1924 C C . THR A 1 239 ? -6.335 -24.536 -3.399 1.00 34.84 239 THR A C 1
ATOM 1926 O O . THR A 1 239 ? -6.723 -24.798 -2.265 1.00 34.84 239 THR A O 1
ATOM 1929 N N . SER A 1 240 ? -5.878 -25.497 -4.218 1.00 33.34 240 SER A N 1
ATOM 1930 C CA . SER A 1 240 ? -5.716 -26.891 -3.784 1.00 33.34 240 SER A CA 1
ATOM 1931 C C . SER A 1 240 ? -4.558 -27.052 -2.810 1.00 33.34 240 SER A C 1
ATOM 1933 O O . SER A 1 240 ? -4.704 -27.813 -1.879 1.00 33.34 240 SER A O 1
ATOM 1935 N N . ASN A 1 241 ? -3.443 -26.338 -2.943 1.00 36.28 241 ASN A N 1
ATOM 1936 C CA . ASN A 1 241 ? -2.346 -26.356 -1.969 1.00 36.28 241 ASN A CA 1
ATOM 1937 C C . ASN A 1 241 ? -2.786 -25.689 -0.654 1.00 36.28 241 ASN A C 1
ATOM 1939 O O . ASN A 1 241 ? -2.463 -26.179 0.423 1.00 36.28 241 ASN A O 1
ATOM 1943 N N . PHE A 1 242 ? -3.625 -24.652 -0.720 1.00 35.88 242 PHE A N 1
ATOM 1944 C CA . PHE A 1 242 ? -4.239 -24.029 0.457 1.00 35.88 242 PHE A CA 1
ATOM 1945 C C . PHE A 1 242 ? -5.277 -24.937 1.145 1.00 35.88 242 PHE A C 1
ATOM 1947 O O . PHE A 1 242 ? -5.417 -24.897 2.365 1.00 35.88 242 PHE A O 1
ATOM 1954 N N . LEU A 1 243 ? -6.003 -25.767 0.380 1.00 32.06 243 LEU A N 1
ATOM 1955 C CA . LEU A 1 243 ? -7.022 -26.700 0.891 1.00 32.06 243 LEU A CA 1
ATOM 1956 C C . LEU A 1 243 ? -6.491 -28.111 1.215 1.00 32.06 243 LEU A C 1
ATOM 1958 O O . LEU A 1 243 ? -7.109 -28.807 2.015 1.00 32.06 243 LEU A O 1
ATOM 1962 N N . VAL A 1 244 ? -5.386 -28.548 0.604 1.00 31.19 244 VAL A N 1
ATOM 1963 C CA . VAL A 1 244 ? -4.860 -29.930 0.666 1.00 31.19 244 VAL A CA 1
ATOM 1964 C C . VAL A 1 244 ? -3.487 -30.007 1.341 1.00 31.19 244 VAL A C 1
ATOM 1966 O O . VAL A 1 244 ? -3.139 -31.065 1.857 1.00 31.19 244 VAL A O 1
ATOM 1969 N N . GLY A 1 245 ? -2.731 -28.915 1.449 1.00 31.58 245 GLY A N 1
ATOM 1970 C CA . GLY A 1 245 ? -1.489 -28.915 2.217 1.00 31.58 245 GLY A CA 1
ATOM 1971 C C . GLY A 1 245 ? -0.406 -28.040 1.606 1.00 31.58 245 GLY A C 1
ATOM 1972 O O . GLY A 1 245 ? 0.035 -28.277 0.487 1.00 31.58 245 GLY A O 1
ATOM 1973 N N . LEU A 1 246 ? -0.011 -27.047 2.405 1.00 33.31 246 LEU A N 1
ATOM 1974 C CA . LEU A 1 246 ? 1.290 -26.383 2.496 1.00 33.31 246 LEU A CA 1
ATOM 1975 C C . LEU A 1 246 ? 2.298 -26.744 1.389 1.00 33.31 246 LEU A C 1
ATOM 1977 O O . LEU A 1 246 ? 2.905 -27.814 1.411 1.00 33.31 246 LEU A O 1
ATOM 1981 N N . ASP A 1 247 ? 2.524 -25.797 0.479 1.00 39.41 247 ASP A N 1
ATOM 1982 C CA . ASP A 1 247 ? 3.614 -25.838 -0.496 1.00 39.41 247 ASP A CA 1
ATOM 1983 C C . ASP A 1 247 ? 4.968 -25.615 0.215 1.00 39.41 247 ASP A C 1
ATOM 1985 O O . ASP A 1 247 ? 5.171 -24.511 0.732 1.00 39.41 247 ASP A O 1
ATOM 1989 N N . PRO A 1 248 ? 5.896 -26.603 0.241 1.00 39.62 248 PRO A N 1
ATOM 1990 C CA . PRO A 1 248 ? 7.184 -26.563 0.952 1.00 39.62 248 PRO A CA 1
ATOM 1991 C C . PRO A 1 248 ? 8.010 -25.289 0.735 1.00 39.62 248 PRO A C 1
ATOM 1993 O O . PRO A 1 248 ? 8.766 -24.894 1.622 1.00 39.62 248 PRO A O 1
ATOM 1996 N N . SER A 1 249 ? 7.859 -24.645 -0.423 1.00 39.09 249 SER A N 1
ATOM 1997 C CA . SER A 1 249 ? 8.619 -23.457 -0.822 1.00 39.09 249 SER A CA 1
ATOM 1998 C C . SER A 1 249 ? 8.135 -22.159 -0.166 1.00 39.09 249 SER A C 1
ATOM 2000 O O . SER A 1 249 ? 8.914 -21.218 -0.047 1.00 39.09 249 SER A O 1
ATOM 2002 N N . TYR A 1 250 ? 6.876 -22.105 0.285 1.00 42.00 250 TYR A N 1
ATOM 2003 C CA . TYR A 1 250 ? 6.236 -20.890 0.817 1.00 42.00 250 TYR A CA 1
ATOM 2004 C C . TYR A 1 250 ? 5.434 -21.122 2.111 1.00 42.00 250 TYR A C 1
ATOM 2006 O O . TYR A 1 250 ? 4.826 -20.183 2.634 1.00 42.00 250 TYR A O 1
ATOM 2014 N N . VAL A 1 251 ? 5.505 -22.339 2.678 1.00 38.75 251 VAL A N 1
ATOM 2015 C CA . VAL A 1 251 ? 4.885 -22.767 3.952 1.00 38.75 251 VAL A CA 1
ATOM 2016 C C . VAL A 1 251 ? 5.001 -21.711 5.037 1.00 38.75 251 VAL A C 1
ATOM 2018 O O . VAL A 1 251 ? 4.044 -21.458 5.758 1.00 38.75 251 VAL A O 1
ATOM 2021 N N . TRP A 1 252 ? 6.173 -21.097 5.174 1.00 41.34 252 TRP A N 1
ATOM 2022 C CA . TRP A 1 252 ? 6.442 -20.163 6.260 1.00 41.34 252 TRP A CA 1
ATOM 2023 C C . TRP A 1 252 ? 5.696 -18.843 6.097 1.00 41.34 252 TRP A C 1
ATOM 2025 O O . TRP A 1 252 ? 5.056 -18.402 7.048 1.00 41.34 252 TRP A O 1
ATOM 2035 N N . THR A 1 253 ? 5.684 -18.268 4.894 1.00 39.88 253 THR A N 1
ATOM 2036 C CA . THR A 1 253 ? 4.913 -17.060 4.572 1.00 39.88 253 THR A CA 1
ATOM 2037 C C . THR A 1 253 ? 3.415 -17.274 4.761 1.00 39.88 253 THR A C 1
ATOM 2039 O O . THR A 1 253 ? 2.753 -16.433 5.371 1.00 39.88 253 THR A O 1
ATOM 2042 N N . ASP A 1 254 ? 2.895 -18.426 4.334 1.00 37.88 254 ASP A N 1
ATOM 2043 C CA . ASP A 1 254 ? 1.472 -18.756 4.445 1.00 37.88 254 ASP A CA 1
ATOM 2044 C C . ASP A 1 254 ? 1.063 -19.070 5.887 1.00 37.88 254 ASP A C 1
ATOM 2046 O O . ASP A 1 254 ? 0.030 -18.592 6.355 1.00 37.88 254 ASP A O 1
ATOM 2050 N N . ILE A 1 255 ? 1.896 -19.795 6.641 1.00 42.44 255 ILE A N 1
ATOM 2051 C CA . ILE A 1 255 ? 1.698 -20.018 8.079 1.00 42.44 255 ILE A CA 1
ATOM 2052 C C . ILE A 1 255 ? 1.778 -18.693 8.836 1.00 42.44 255 ILE A C 1
ATOM 2054 O O . ILE A 1 255 ? 0.981 -18.465 9.740 1.00 42.44 255 ILE A O 1
ATOM 2058 N N . VAL A 1 256 ? 2.687 -17.787 8.479 1.00 42.94 256 VAL A N 1
ATOM 2059 C CA . VAL A 1 256 ? 2.794 -16.480 9.135 1.00 42.94 256 VAL A CA 1
ATOM 2060 C C . VAL A 1 256 ? 1.598 -15.599 8.817 1.00 42.94 256 VAL A C 1
ATOM 2062 O O . VAL A 1 256 ? 1.038 -15.026 9.750 1.00 42.94 256 VAL A O 1
ATOM 2065 N N . LEU A 1 257 ? 1.148 -15.523 7.566 1.00 42.53 257 LEU A N 1
ATOM 2066 C CA . LEU A 1 257 ? -0.080 -14.810 7.214 1.00 42.53 257 LEU A CA 1
ATOM 2067 C C . LEU A 1 257 ? -1.290 -15.430 7.918 1.00 42.53 257 LEU A C 1
ATOM 2069 O O . LEU A 1 257 ? -2.084 -14.708 8.514 1.00 42.53 257 LEU A O 1
ATOM 2073 N N . PHE A 1 258 ? -1.402 -16.757 7.954 1.00 42.94 258 PHE A N 1
ATOM 2074 C CA . PHE A 1 258 ? -2.485 -17.462 8.638 1.00 42.94 258 PHE A CA 1
ATOM 2075 C C . PHE A 1 258 ? -2.468 -17.230 10.155 1.00 42.94 258 PHE A C 1
ATOM 2077 O O . PHE A 1 258 ? -3.502 -16.922 10.747 1.00 42.94 258 PHE A O 1
ATOM 2084 N N . ILE A 1 259 ? -1.299 -17.287 10.800 1.00 45.47 259 ILE A N 1
ATOM 2085 C CA . ILE A 1 259 ? -1.145 -16.981 12.227 1.00 45.47 259 ILE A CA 1
ATOM 2086 C C . ILE A 1 259 ? -1.379 -15.483 12.478 1.00 45.47 259 ILE A C 1
ATOM 2088 O O . ILE A 1 259 ? -2.025 -15.140 13.464 1.00 45.47 259 ILE A O 1
ATOM 2092 N N . PHE A 1 260 ? -0.941 -14.583 11.596 1.00 45.31 260 PHE A N 1
ATOM 2093 C CA . PHE A 1 260 ? -1.223 -13.145 11.661 1.00 45.31 260 PHE A CA 1
ATOM 2094 C C . PHE A 1 260 ? -2.728 -12.876 11.574 1.00 45.31 260 PHE A C 1
ATOM 2096 O O . PHE A 1 260 ? -3.267 -12.175 12.430 1.00 45.31 260 PHE A O 1
ATOM 2103 N N . PHE A 1 261 ? -3.436 -13.506 10.634 1.00 43.69 261 PHE A N 1
ATOM 2104 C CA . PHE A 1 261 ? -4.890 -13.426 10.521 1.00 43.69 261 PHE A CA 1
ATOM 2105 C C . PHE A 1 261 ? -5.598 -14.055 11.721 1.00 43.69 261 PHE A C 1
ATOM 2107 O O . PHE A 1 261 ? -6.565 -13.474 12.206 1.00 43.69 261 PHE A O 1
ATOM 2114 N N . ILE A 1 262 ? -5.102 -15.163 12.281 1.00 46.06 262 ILE A N 1
ATOM 2115 C CA . ILE A 1 262 ? -5.618 -15.741 13.532 1.00 46.06 262 ILE A CA 1
ATOM 2116 C C . ILE A 1 262 ? -5.375 -14.802 14.713 1.00 46.06 262 ILE A C 1
ATOM 2118 O O . ILE A 1 262 ? -6.267 -14.643 15.540 1.00 46.06 262 ILE A O 1
ATOM 2122 N N . PHE A 1 263 ? -4.217 -14.152 14.819 1.00 47.50 263 PHE A N 1
ATOM 2123 C CA . PHE A 1 263 ? -3.933 -13.189 15.885 1.00 47.50 263 PHE A CA 1
ATOM 2124 C C . PHE A 1 263 ? -4.777 -11.933 15.743 1.00 47.50 263 PHE A C 1
ATOM 2126 O O . PHE A 1 263 ? -5.288 -11.443 16.744 1.00 47.50 263 PHE A O 1
ATOM 2133 N N . ILE A 1 264 ? -4.985 -11.451 14.521 1.00 46.47 264 ILE A N 1
ATOM 2134 C CA . ILE A 1 264 ? -5.922 -10.375 14.210 1.00 46.47 264 ILE A CA 1
ATOM 2135 C C . ILE A 1 264 ? -7.345 -10.794 14.588 1.00 46.47 264 ILE A C 1
ATOM 2137 O O . ILE A 1 264 ? -8.026 -10.062 15.300 1.00 46.47 264 ILE A O 1
ATOM 2141 N N . PHE A 1 265 ? -7.782 -11.991 14.200 1.00 43.41 265 PHE A N 1
ATOM 2142 C CA . PHE A 1 265 ? -9.111 -12.523 14.500 1.00 43.41 265 PHE A CA 1
ATOM 2143 C C . PHE A 1 265 ? -9.320 -12.721 16.005 1.00 43.41 265 PHE A C 1
ATOM 2145 O O . PHE A 1 265 ? -10.339 -12.301 16.544 1.00 43.41 265 PHE A O 1
ATOM 2152 N N . LYS A 1 266 ? -8.326 -13.268 16.712 1.00 41.12 266 LYS A N 1
ATOM 2153 C CA . LYS A 1 266 ? -8.326 -13.487 18.166 1.00 41.12 266 LYS A CA 1
ATOM 2154 C C . LYS A 1 266 ? -8.203 -12.169 18.938 1.00 41.12 266 LYS A C 1
ATOM 2156 O O . LYS A 1 266 ? -8.805 -12.030 20.002 1.00 41.12 266 LYS A O 1
ATOM 2161 N N . ALA A 1 267 ? -7.487 -11.181 18.392 1.00 42.62 267 ALA A N 1
ATOM 2162 C CA . ALA A 1 267 ? -7.441 -9.814 18.903 1.00 42.62 267 ALA A CA 1
ATOM 2163 C C . ALA A 1 267 ? -8.791 -9.107 18.738 1.00 42.62 267 ALA A C 1
ATOM 2165 O O . ALA A 1 267 ? -9.255 -8.451 19.671 1.00 42.62 267 ALA A O 1
ATOM 2166 N N . PHE A 1 268 ? -9.456 -9.286 17.593 1.00 40.38 268 PHE A N 1
ATOM 2167 C CA . PHE A 1 268 ? -10.780 -8.730 17.328 1.00 40.38 268 PHE A CA 1
ATOM 2168 C C . PHE A 1 268 ? -11.890 -9.420 18.130 1.00 40.38 268 PHE A C 1
ATOM 2170 O O . PHE A 1 268 ? -12.784 -8.737 18.632 1.00 40.38 268 PHE A O 1
ATOM 2177 N N . SER A 1 269 ? -11.824 -10.741 18.316 1.00 37.69 269 SER A N 1
ATOM 2178 C CA . SER A 1 269 ? -12.838 -11.521 19.037 1.00 37.69 269 SER A CA 1
ATOM 2179 C C . SER A 1 269 ? -12.761 -11.350 20.557 1.00 37.69 269 SER A C 1
ATOM 2181 O O . SER A 1 269 ? -13.783 -11.430 21.232 1.00 37.69 269 SER A O 1
ATOM 2183 N N . ASN A 1 270 ? -11.572 -11.074 21.109 1.00 39.97 270 ASN A N 1
ATOM 2184 C CA . ASN A 1 270 ? -11.346 -10.931 22.553 1.00 39.97 270 ASN A CA 1
ATOM 2185 C C . ASN A 1 270 ? -11.042 -9.488 22.992 1.00 39.97 270 ASN A C 1
ATOM 2187 O O . ASN A 1 270 ? -10.475 -9.271 24.062 1.00 39.97 270 ASN A O 1
ATOM 2191 N N . LEU A 1 271 ? -11.467 -8.480 22.222 1.00 42.41 271 LEU A N 1
ATOM 2192 C CA . LEU A 1 271 ? -11.276 -7.049 22.522 1.00 42.41 271 LEU A CA 1
ATOM 2193 C C . LEU A 1 271 ? -11.794 -6.603 23.910 1.00 42.41 271 LEU A C 1
ATOM 2195 O O . LEU A 1 271 ? -11.418 -5.532 24.382 1.00 42.41 271 LEU A O 1
ATOM 2199 N N . SER A 1 272 ? -12.633 -7.404 24.576 1.00 37.97 272 SER A N 1
ATOM 2200 C CA . SER A 1 272 ? -13.091 -7.181 25.955 1.00 37.97 272 SER A CA 1
ATOM 2201 C C . SER A 1 272 ? -12.246 -7.866 27.044 1.00 37.97 272 SER A C 1
ATOM 2203 O O . SER A 1 272 ? -12.440 -7.547 28.213 1.00 37.97 272 SER A O 1
ATOM 2205 N N . LYS A 1 273 ? -11.328 -8.782 26.696 1.00 36.66 273 LYS A N 1
ATOM 2206 C CA . LYS A 1 273 ? -10.611 -9.665 27.644 1.00 36.66 273 LYS A CA 1
ATOM 2207 C C . LYS A 1 273 ? -9.085 -9.716 27.484 1.00 36.66 273 LYS A C 1
ATOM 2209 O O . LYS A 1 273 ? -8.429 -10.376 28.279 1.00 36.66 273 LYS A O 1
ATOM 2214 N N . ILE A 1 274 ? -8.497 -9.055 26.484 1.00 44.06 274 ILE A N 1
ATOM 2215 C CA . ILE A 1 274 ? -7.042 -9.125 26.266 1.00 44.06 274 ILE A CA 1
ATOM 2216 C C . ILE A 1 274 ? -6.301 -8.266 27.295 1.00 44.06 274 ILE A C 1
ATOM 2218 O O . ILE A 1 274 ? -6.134 -7.050 27.150 1.00 44.06 274 ILE A O 1
ATOM 2222 N N . GLU A 1 275 ? -5.811 -8.926 28.338 1.00 40.50 275 GLU A N 1
ATOM 2223 C CA . GLU A 1 275 ? -4.844 -8.367 29.270 1.00 40.50 275 GLU A CA 1
ATOM 2224 C C . GLU A 1 275 ? -3.469 -8.230 28.598 1.00 40.50 275 GLU A C 1
ATOM 2226 O O . GLU A 1 275 ? -2.714 -9.180 28.451 1.00 40.50 275 GLU A O 1
ATOM 2231 N N . ARG A 1 276 ? -3.165 -6.998 28.175 1.00 42.88 276 ARG A N 1
ATOM 2232 C CA . ARG A 1 276 ? -1.876 -6.261 28.146 1.00 42.88 276 ARG A CA 1
ATOM 2233 C C . ARG A 1 276 ? -0.516 -6.935 27.821 1.00 42.88 276 ARG A C 1
ATOM 2235 O O . ARG A 1 276 ? 0.433 -6.153 27.708 1.00 42.88 276 ARG A O 1
ATOM 2242 N N . LYS A 1 277 ? -0.328 -8.251 27.676 1.00 40.81 277 LYS A N 1
ATOM 2243 C CA . LYS A 1 277 ? 1.010 -8.883 27.539 1.00 40.81 277 LYS A CA 1
ATOM 2244 C C . LYS A 1 277 ? 1.201 -9.802 26.324 1.00 40.81 277 LYS A C 1
ATOM 2246 O O . LYS A 1 277 ? 2.322 -9.894 25.839 1.00 40.81 277 LYS A O 1
ATOM 2251 N N . GLU A 1 278 ? 0.155 -10.428 25.791 1.00 43.00 278 GLU A N 1
ATOM 2252 C CA . GLU A 1 278 ? 0.337 -11.515 24.807 1.00 43.00 278 GLU A CA 1
ATOM 2253 C C . GLU A 1 278 ? 0.458 -11.044 23.346 1.00 43.00 278 GLU A C 1
ATOM 2255 O O . GLU A 1 278 ? 1.187 -11.643 22.556 1.00 43.00 278 GLU A O 1
ATOM 2260 N N . VAL A 1 279 ? -0.174 -9.922 22.978 1.00 47.28 279 VAL A N 1
ATOM 2261 C CA . VAL A 1 279 ? -0.173 -9.425 21.585 1.00 47.28 279 VAL A CA 1
ATOM 2262 C C . VAL A 1 279 ? 1.220 -8.959 21.141 1.00 47.28 279 VAL A C 1
ATOM 2264 O O . VAL A 1 279 ? 1.582 -9.124 19.980 1.00 47.28 279 VAL A O 1
ATOM 2267 N N . SER A 1 280 ? 2.042 -8.438 22.060 1.00 41.22 280 SER A N 1
ATOM 2268 C CA . SER A 1 280 ? 3.405 -7.997 21.738 1.00 41.22 280 SER A CA 1
ATOM 2269 C C . SER A 1 280 ? 4.362 -9.153 21.446 1.00 41.22 280 SER A C 1
ATOM 2271 O O . SER A 1 280 ? 5.270 -8.973 20.647 1.00 41.22 280 SER A O 1
ATOM 2273 N N . PHE A 1 281 ? 4.167 -10.327 22.055 1.00 35.25 281 PHE A N 1
ATOM 2274 C CA . PHE A 1 281 ? 5.022 -11.497 21.817 1.00 35.25 281 PHE A CA 1
ATOM 2275 C C . PHE A 1 281 ? 4.567 -12.317 20.610 1.00 35.25 281 PHE A C 1
ATOM 2277 O O . PHE A 1 281 ? 5.413 -12.788 19.860 1.00 35.25 281 PHE A O 1
ATOM 2284 N N . GLY A 1 282 ? 3.254 -12.439 20.381 1.00 37.34 282 GLY A N 1
ATOM 2285 C CA . GLY A 1 282 ? 2.721 -13.144 19.211 1.00 37.34 282 GLY A CA 1
ATOM 2286 C C . GLY A 1 282 ? 3.143 -12.489 17.900 1.00 37.34 282 GLY A C 1
ATOM 2287 O O . GLY A 1 282 ? 3.670 -13.160 17.023 1.00 37.34 282 GLY A O 1
ATOM 2288 N N . VAL A 1 283 ? 3.023 -11.161 17.808 1.00 40.78 283 VAL A N 1
ATOM 2289 C CA . VAL A 1 283 ? 3.476 -10.402 16.634 1.00 40.78 283 VAL A CA 1
ATOM 2290 C C . VAL A 1 283 ? 4.994 -10.555 16.450 1.00 40.78 283 VAL A C 1
ATOM 2292 O O . VAL A 1 283 ? 5.438 -10.930 15.374 1.00 40.78 283 VAL A O 1
ATOM 2295 N N . VAL A 1 284 ? 5.797 -10.381 17.506 1.00 36.53 284 VAL A N 1
ATOM 2296 C CA . VAL A 1 284 ? 7.268 -10.511 17.433 1.00 36.53 284 VAL A CA 1
ATOM 2297 C C . VAL A 1 284 ? 7.729 -11.936 17.076 1.00 36.53 284 VAL A C 1
ATOM 2299 O O . VAL A 1 284 ? 8.662 -12.083 16.292 1.00 36.53 284 VAL A O 1
ATOM 2302 N N . GLY A 1 285 ? 7.072 -12.984 17.584 1.00 30.44 285 GLY A N 1
ATOM 2303 C CA . GLY A 1 285 ? 7.417 -14.383 17.293 1.00 30.44 285 GLY A CA 1
ATOM 2304 C C . GLY A 1 285 ? 7.074 -14.819 15.866 1.00 30.44 285 GLY A C 1
ATOM 2305 O O . GLY A 1 285 ? 7.841 -15.548 15.244 1.00 30.44 285 GLY A O 1
ATOM 2306 N N . ILE A 1 286 ? 5.967 -14.314 15.317 1.00 36.47 286 ILE A N 1
ATOM 2307 C CA . ILE A 1 286 ? 5.575 -14.514 13.913 1.00 36.47 286 ILE A CA 1
ATOM 2308 C C . ILE A 1 286 ? 6.564 -13.809 12.969 1.00 36.47 286 ILE A C 1
ATOM 2310 O O . ILE A 1 286 ? 6.926 -14.353 11.930 1.00 36.47 286 ILE A O 1
ATOM 2314 N N . PHE A 1 287 ? 7.055 -12.627 13.355 1.00 36.78 287 PHE A N 1
ATOM 2315 C CA . PHE A 1 287 ? 8.022 -11.868 12.558 1.00 36.78 287 PHE A CA 1
ATOM 2316 C C . PHE A 1 287 ? 9.438 -12.459 12.580 1.00 36.78 287 PHE A C 1
ATOM 2318 O O . PHE A 1 287 ? 10.107 -12.427 11.552 1.00 36.78 287 PHE A O 1
ATOM 2325 N N . PHE A 1 288 ? 9.895 -13.038 13.695 1.00 32.97 288 PHE A N 1
ATOM 2326 C CA . PHE A 1 288 ? 11.220 -13.672 13.750 1.00 32.97 288 PHE A CA 1
ATOM 2327 C C . PHE A 1 288 ? 11.304 -14.968 12.929 1.00 32.97 288 PHE A C 1
ATOM 2329 O O . PHE A 1 288 ? 12.354 -15.251 12.354 1.00 32.97 288 PHE A O 1
ATOM 2336 N N . ASN A 1 289 ? 10.212 -15.733 12.820 1.00 31.86 289 ASN A N 1
ATOM 2337 C CA . ASN A 1 289 ? 10.241 -17.021 12.118 1.00 31.86 289 ASN A CA 1
ATOM 2338 C C . ASN A 1 289 ? 10.202 -16.890 10.581 1.00 31.86 289 ASN A C 1
ATOM 2340 O O . ASN A 1 289 ? 10.605 -17.808 9.879 1.00 31.86 289 ASN A O 1
ATOM 2344 N N . ASN A 1 290 ? 9.798 -15.726 10.057 1.00 31.73 290 ASN A N 1
ATOM 2345 C CA . ASN A 1 290 ? 9.841 -15.418 8.622 1.00 31.73 290 ASN A CA 1
ATOM 2346 C C . ASN A 1 290 ? 11.238 -15.045 8.096 1.00 31.73 290 ASN A C 1
ATOM 2348 O O . ASN A 1 290 ? 11.405 -14.914 6.890 1.00 31.73 290 ASN A O 1
ATOM 2352 N N . PHE A 1 291 ? 12.233 -14.854 8.969 1.00 37.50 291 PHE A N 1
ATOM 2353 C CA . PHE A 1 291 ? 13.558 -14.355 8.573 1.00 37.50 291 PHE A CA 1
ATOM 2354 C C . PHE A 1 291 ? 14.682 -15.393 8.647 1.00 37.50 291 PHE A C 1
ATOM 2356 O O . PHE A 1 291 ? 15.773 -15.134 8.148 1.00 37.50 291 PHE A O 1
ATOM 2363 N N . ILE A 1 292 ? 14.440 -16.577 9.220 1.00 31.12 292 ILE A N 1
ATOM 2364 C CA . ILE A 1 292 ? 15.443 -17.660 9.233 1.00 31.12 292 ILE A CA 1
ATOM 2365 C C . ILE A 1 292 ? 15.413 -18.466 7.916 1.00 31.12 292 ILE A C 1
ATOM 2367 O O . ILE A 1 292 ? 16.403 -19.096 7.567 1.00 31.12 292 ILE A O 1
ATOM 2371 N N . GLY A 1 293 ? 14.324 -18.395 7.139 1.00 29.55 293 GLY A N 1
ATOM 2372 C CA . GLY A 1 293 ? 14.186 -19.094 5.852 1.00 29.55 293 GLY A CA 1
ATOM 2373 C C . GLY A 1 293 ? 14.645 -18.317 4.610 1.00 29.55 293 GLY A C 1
ATOM 2374 O O . GLY A 1 293 ? 14.560 -18.852 3.512 1.00 29.55 293 GLY A O 1
ATOM 2375 N N . SER A 1 294 ? 15.101 -17.068 4.758 1.00 27.97 294 SER A N 1
ATOM 2376 C CA . SER A 1 294 ? 15.516 -16.194 3.647 1.00 27.97 294 SER A CA 1
ATOM 2377 C C . SER A 1 294 ? 16.948 -15.679 3.826 1.00 27.97 294 SER A C 1
ATOM 2379 O O . SER A 1 294 ? 17.229 -14.490 3.661 1.00 27.97 294 SER A O 1
ATOM 2381 N N . ILE A 1 295 ? 17.844 -16.578 4.222 1.00 25.12 295 ILE A N 1
ATOM 2382 C CA . ILE A 1 295 ? 19.283 -16.450 3.989 1.00 25.12 295 ILE A CA 1
ATOM 2383 C C . ILE A 1 295 ? 19.570 -17.436 2.845 1.00 25.12 295 ILE A C 1
ATOM 2385 O O . ILE A 1 295 ? 19.063 -18.555 2.935 1.00 25.12 295 ILE A O 1
ATOM 2389 N N . PRO A 1 296 ? 20.256 -17.022 1.763 1.00 34.38 296 PRO A N 1
ATOM 2390 C CA . PRO A 1 296 ? 20.541 -17.898 0.624 1.00 34.38 296 PRO A CA 1
ATOM 2391 C C . PRO A 1 296 ? 21.244 -19.197 1.031 1.00 34.38 296 PRO A C 1
ATOM 2393 O O . PRO A 1 296 ? 22.029 -19.167 2.009 1.00 34.38 296 PRO A O 1
#